Protein AF-A0A9P6WVE3-F1 (afdb_monomer_lite)

Secondary structure (DSSP, 8-state):
-HHHHHHHHHHHTT--HHHHHHHHHHHHHHTSS-HHHHHHHIIIIIHHHHTS-----HHHHHHHHHHHH-HHHHS-HHHHHHHHHT----TT--HHHHHHHHHHHHHHTT--SSS-THHHHHHHHTSS-HHHHHHHHHHHHHHHTTSPP-S---TTS-TT-GGGSPPTT-S-HHHHHHHHHHTHHHHHHHHHHHHHHHHHHHHHHHHTTSS--

Radius of gyration: 27.63 Å; chains: 1; bounding box: 60×53×79 Å

Structure (mmCIF, N/CA/C/O backbone):
data_AF-A0A9P6WVE3-F1
#
_entry.id   AF-A0A9P6WVE3-F1
#
loop_
_atom_site.group_PDB
_atom_site.id
_atom_site.type_symbol
_atom_site.label_atom_id
_atom_site.label_alt_id
_atom_site.label_comp_id
_atom_site.label_asym_id
_atom_site.label_entity_id
_atom_site.label_seq_id
_atom_site.pdbx_PDB_ins_code
_atom_site.Cartn_x
_atom_site.Cartn_y
_atom_site.Cartn_z
_atom_site.occupancy
_atom_site.B_iso_or_equiv
_atom_site.auth_seq_id
_atom_site.auth_comp_id
_atom_site.auth_asym_id
_atom_site.auth_atom_id
_atom_site.pdbx_PDB_model_num
ATOM 1 N N . MET A 1 1 ? 4.741 -8.816 -19.311 1.00 68.19 1 MET A N 1
ATOM 2 C CA . MET A 1 1 ? 4.202 -9.545 -20.485 1.00 68.19 1 MET A CA 1
ATOM 3 C C . MET A 1 1 ? 4.840 -9.050 -21.783 1.00 68.19 1 MET A C 1
ATOM 5 O O . MET A 1 1 ? 5.452 -9.862 -22.458 1.00 68.19 1 MET A O 1
ATOM 9 N N . PHE A 1 2 ? 4.833 -7.737 -22.054 1.00 83.19 2 PHE A N 1
ATOM 10 C CA . PHE A 1 2 ? 5.451 -7.094 -23.231 1.00 83.19 2 PHE A CA 1
ATOM 11 C C . PHE A 1 2 ? 6.856 -7.604 -23.617 1.00 83.19 2 PHE A C 1
ATOM 13 O O . PHE A 1 2 ? 7.027 -8.119 -24.713 1.00 83.19 2 PHE A O 1
ATOM 20 N N . LEU A 1 3 ? 7.842 -7.547 -22.710 1.00 86.00 3 LEU A N 1
ATOM 21 C CA . LEU A 1 3 ? 9.233 -7.929 -23.023 1.00 86.00 3 LEU A CA 1
ATOM 22 C C .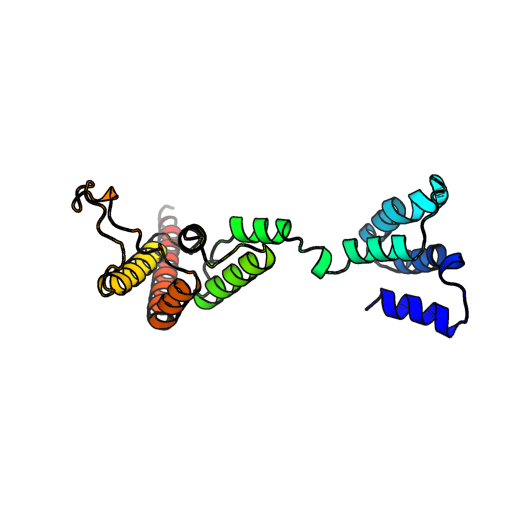 LEU A 1 3 ? 9.385 -9.378 -23.510 1.00 86.00 3 LEU A C 1
ATOM 24 O O . LEU A 1 3 ? 10.229 -9.655 -24.353 1.00 86.00 3 LEU A O 1
ATOM 28 N N . ARG A 1 4 ? 8.563 -10.304 -22.997 1.00 85.31 4 ARG A N 1
ATOM 29 C CA . ARG A 1 4 ? 8.617 -11.714 -23.410 1.00 85.31 4 ARG A CA 1
ATOM 30 C C . ARG A 1 4 ? 8.068 -11.911 -24.819 1.00 85.31 4 ARG A C 1
ATOM 32 O O . ARG A 1 4 ? 8.659 -12.669 -25.580 1.00 85.31 4 ARG A O 1
ATOM 39 N N . GLU A 1 5 ? 6.968 -11.236 -25.148 1.00 86.62 5 GLU A N 1
ATOM 40 C CA . GLU A 1 5 ? 6.379 -11.270 -26.493 1.00 86.62 5 GLU A CA 1
ATOM 41 C C . GLU A 1 5 ? 7.283 -10.569 -27.509 1.00 86.62 5 GLU A C 1
ATOM 43 O O . GLU A 1 5 ? 7.485 -11.080 -28.606 1.00 86.62 5 GLU A O 1
ATOM 48 N N . PHE A 1 6 ? 7.919 -9.465 -27.108 1.00 87.56 6 PHE A N 1
ATOM 49 C CA . PHE A 1 6 ? 8.916 -8.778 -27.922 1.00 87.56 6 PHE A CA 1
ATOM 50 C C . PHE A 1 6 ? 10.075 -9.721 -28.277 1.00 87.56 6 PHE A C 1
ATOM 52 O O . PHE A 1 6 ? 10.322 -9.971 -29.448 1.00 87.56 6 PHE A O 1
ATOM 59 N N . GLU A 1 7 ? 10.720 -10.356 -27.291 1.00 89.31 7 GLU A N 1
ATOM 60 C CA . GLU A 1 7 ? 11.804 -11.325 -27.540 1.00 89.31 7 GLU A CA 1
ATOM 61 C C . GLU A 1 7 ? 11.356 -12.553 -28.340 1.00 89.31 7 GLU A C 1
ATOM 63 O O . GLU A 1 7 ? 12.131 -13.138 -29.100 1.00 89.31 7 GLU A O 1
ATOM 68 N N . ARG A 1 8 ? 10.108 -12.985 -28.149 1.00 88.75 8 ARG A N 1
ATOM 69 C CA . ARG A 1 8 ? 9.522 -14.090 -28.905 1.00 88.75 8 ARG A CA 1
ATOM 70 C C . ARG A 1 8 ? 9.379 -13.739 -30.384 1.00 88.75 8 ARG A C 1
ATOM 72 O O . ARG A 1 8 ? 9.778 -14.553 -31.206 1.00 88.75 8 ARG A O 1
ATOM 79 N N . ALA A 1 9 ? 8.924 -12.532 -30.718 1.00 87.75 9 ALA A N 1
ATOM 80 C CA . ALA A 1 9 ? 8.783 -12.098 -32.105 1.00 87.75 9 ALA A CA 1
ATOM 81 C C . ALA A 1 9 ? 10.112 -12.172 -32.880 1.00 87.75 9 ALA A C 1
ATOM 83 O O . ALA A 1 9 ? 10.128 -12.644 -34.013 1.00 87.75 9 ALA A O 1
ATOM 84 N N . PHE A 1 10 ? 11.238 -11.802 -32.263 1.00 88.62 10 PHE A N 1
ATOM 85 C CA . PHE A 1 10 ? 12.561 -11.929 -32.891 1.00 88.62 10 PHE A CA 1
ATOM 86 C C . PHE A 1 10 ? 12.982 -13.383 -33.111 1.00 88.62 10 PHE A C 1
ATOM 88 O O . PHE A 1 10 ? 13.507 -13.717 -34.174 1.00 88.62 10 PHE A O 1
ATOM 95 N N . ARG A 1 11 ? 12.718 -14.261 -32.133 1.00 87.62 11 ARG A N 1
ATOM 96 C CA . ARG A 1 11 ? 12.995 -15.701 -32.261 1.00 87.62 11 ARG A CA 1
ATOM 97 C C . ARG A 1 11 ? 12.166 -16.344 -33.366 1.00 87.62 11 ARG A C 1
ATOM 99 O O . ARG A 1 11 ? 12.717 -17.090 -34.167 1.00 87.62 11 ARG A O 1
ATOM 106 N N . ASP A 1 12 ? 10.881 -16.016 -33.432 1.00 89.56 12 ASP A N 1
ATOM 107 C CA . ASP A 1 12 ? 9.947 -16.602 -34.396 1.00 89.56 12 ASP A CA 1
ATOM 108 C C . ASP A 1 12 ? 10.280 -16.183 -35.843 1.00 89.56 12 ASP A C 1
ATOM 110 O O . ASP A 1 12 ? 10.053 -16.952 -36.774 1.00 89.56 12 ASP A O 1
ATOM 114 N N . HIS A 1 13 ? 10.889 -15.006 -36.034 1.00 88.25 13 HIS A N 1
ATOM 115 C CA . HIS A 1 13 ? 11.333 -14.506 -37.343 1.00 88.25 13 HIS A CA 1
ATOM 116 C C . HIS A 1 13 ? 12.827 -14.746 -37.627 1.00 88.25 13 HIS A C 1
ATOM 118 O O . HIS A 1 13 ? 13.327 -14.315 -38.664 1.00 88.25 13 HIS A O 1
ATOM 124 N N . ASN A 1 14 ? 13.542 -15.438 -36.731 1.00 84.69 14 ASN A N 1
ATOM 125 C CA . ASN A 1 14 ? 14.976 -15.720 -36.835 1.00 84.69 14 ASN A CA 1
ATOM 126 C C . ASN A 1 14 ? 15.848 -14.459 -37.051 1.00 84.69 14 ASN A C 1
ATOM 128 O O . ASN A 1 14 ? 16.814 -14.474 -37.815 1.00 84.69 14 ASN A O 1
ATOM 132 N N . VAL A 1 15 ? 15.490 -13.357 -36.385 1.00 87.06 15 VAL A N 1
ATOM 133 C CA . VAL A 1 15 ? 16.199 -12.070 -36.441 1.00 87.06 15 VAL A CA 1
ATOM 134 C C . VAL A 1 15 ? 17.017 -11.879 -35.164 1.00 87.06 15 VAL A C 1
ATOM 136 O O . VAL A 1 15 ? 16.538 -12.138 -34.060 1.00 87.06 15 VAL A O 1
ATOM 139 N N . SER A 1 16 ? 18.250 -11.386 -35.299 1.00 86.31 16 SER A N 1
ATOM 140 C CA . SER A 1 16 ? 19.091 -11.037 -34.150 1.00 86.31 16 SER A CA 1
ATOM 141 C C . SER A 1 16 ? 18.495 -9.858 -33.382 1.00 86.31 16 SER A C 1
ATOM 143 O O . SER A 1 16 ? 18.393 -8.744 -33.898 1.00 86.31 16 SER A O 1
ATOM 145 N N . ILE A 1 17 ? 18.112 -10.091 -32.126 1.00 88.12 17 ILE A N 1
ATOM 146 C CA . ILE A 1 17 ? 17.586 -9.027 -31.266 1.00 88.12 17 ILE A CA 1
ATOM 147 C C . ILE A 1 17 ? 18.659 -7.990 -30.926 1.00 88.12 17 ILE A C 1
ATOM 149 O O . ILE A 1 17 ? 18.353 -6.807 -30.879 1.00 88.12 17 ILE A O 1
ATOM 153 N N . GLN A 1 18 ? 19.91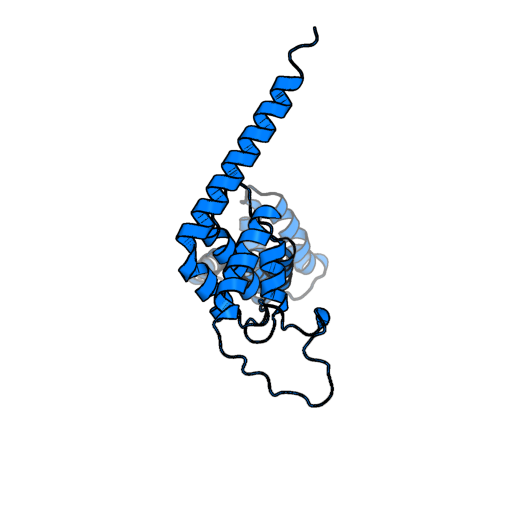8 -8.400 -30.752 1.00 86.56 18 GLN A N 1
ATOM 154 C CA . GLN A 1 18 ? 20.999 -7.491 -30.350 1.00 86.56 18 GLN A CA 1
ATOM 155 C C . GLN A 1 18 ? 21.277 -6.416 -31.406 1.00 86.56 18 GLN A C 1
ATOM 157 O O . GLN A 1 18 ? 21.609 -5.287 -31.053 1.00 86.56 18 GLN A O 1
ATOM 162 N N . ASP A 1 19 ? 21.050 -6.738 -32.678 1.00 84.50 19 ASP A N 1
ATOM 163 C CA . ASP A 1 19 ? 21.332 -5.832 -33.793 1.00 84.50 19 ASP A CA 1
ATOM 164 C C . ASP A 1 19 ? 20.129 -4.949 -34.160 1.00 84.50 19 ASP A C 1
ATOM 166 O O . ASP A 1 19 ? 20.289 -3.884 -34.755 1.00 84.50 19 ASP A O 1
ATOM 170 N N . HIS A 1 20 ? 18.911 -5.375 -33.808 1.00 87.06 20 HIS A N 1
ATOM 171 C CA . HIS A 1 20 ? 17.679 -4.783 -34.340 1.00 87.06 20 HIS A CA 1
ATOM 172 C C . HIS A 1 20 ? 16.664 -4.342 -33.279 1.00 87.06 20 HIS A C 1
ATOM 174 O O . HIS A 1 20 ? 15.601 -3.825 -33.635 1.00 87.06 20 HIS A O 1
ATOM 180 N N . TRP A 1 21 ? 16.951 -4.512 -31.986 1.00 89.69 21 TRP A N 1
ATOM 181 C CA . TRP A 1 21 ? 16.001 -4.177 -30.922 1.00 89.69 21 TRP A CA 1
ATOM 182 C C . TRP A 1 21 ? 15.584 -2.702 -30.938 1.00 89.69 21 TRP A C 1
ATOM 184 O O . TRP A 1 21 ? 14.403 -2.424 -30.760 1.00 89.69 21 TRP A O 1
ATOM 194 N N . LEU A 1 22 ? 16.507 -1.762 -31.179 1.00 87.94 22 LEU A N 1
ATOM 195 C CA . LEU A 1 22 ? 16.239 -0.329 -31.004 1.00 87.94 22 LEU A CA 1
ATOM 196 C C . LEU A 1 22 ? 15.159 0.188 -31.962 1.00 87.94 22 LEU A C 1
ATOM 198 O O . LEU A 1 22 ? 14.193 0.799 -31.513 1.00 87.94 22 LEU A O 1
ATOM 202 N N . SER A 1 23 ? 15.294 -0.087 -33.261 1.00 86.81 23 SER A N 1
ATOM 203 C CA . SER A 1 23 ? 14.332 0.370 -34.274 1.00 86.81 23 SER A CA 1
ATOM 204 C C . SER A 1 23 ? 12.956 -0.270 -34.095 1.00 86.81 23 SER A C 1
ATOM 206 O O . SER A 1 23 ? 11.936 0.382 -34.281 1.00 86.81 23 SER A O 1
ATOM 208 N N . ASN A 1 24 ? 12.905 -1.539 -33.690 1.00 86.69 24 ASN A N 1
ATOM 209 C CA . ASN A 1 24 ? 11.635 -2.220 -33.433 1.00 86.69 24 ASN A CA 1
ATOM 210 C C . ASN A 1 24 ? 10.970 -1.728 -32.144 1.00 86.69 24 ASN A C 1
ATOM 212 O O . ASN A 1 24 ? 9.750 -1.607 -32.079 1.00 86.69 24 ASN A O 1
ATOM 216 N N . LEU A 1 25 ? 11.768 -1.416 -31.122 1.00 87.56 25 LEU A N 1
ATOM 217 C CA . LEU A 1 25 ? 11.275 -0.852 -29.874 1.00 87.56 25 LEU A CA 1
ATOM 218 C C . LEU A 1 25 ? 10.727 0.565 -30.091 1.00 87.56 25 LEU A C 1
ATOM 220 O O . LEU A 1 25 ? 9.691 0.906 -29.529 1.00 87.56 25 LEU A O 1
ATOM 224 N N . GLU A 1 26 ? 11.375 1.357 -30.946 1.00 87.75 26 GLU A N 1
ATOM 225 C CA . GLU A 1 26 ? 10.884 2.669 -31.370 1.00 87.75 26 GLU A CA 1
ATOM 226 C C . GLU A 1 26 ? 9.494 2.577 -32.006 1.00 87.75 26 GLU A C 1
ATOM 228 O O . GLU A 1 26 ? 8.588 3.273 -31.554 1.00 87.75 26 GLU A O 1
ATOM 233 N N . ILE A 1 27 ? 9.282 1.645 -32.942 1.00 85.38 27 ILE A N 1
ATOM 234 C CA . ILE A 1 27 ? 7.963 1.402 -33.553 1.00 85.38 27 ILE A CA 1
ATOM 235 C C . ILE A 1 27 ? 6.912 1.078 -32.479 1.00 85.38 27 ILE A C 1
ATOM 237 O O . ILE A 1 27 ? 5.795 1.596 -32.522 1.00 85.38 27 ILE A O 1
ATOM 241 N N . CYS A 1 28 ? 7.260 0.259 -31.479 1.00 84.12 28 CYS A N 1
ATOM 242 C CA . CYS A 1 28 ? 6.345 -0.047 -30.378 1.00 84.12 28 CYS A CA 1
ATOM 243 C C . CYS A 1 28 ? 5.941 1.209 -29.586 1.00 84.12 28 CYS A C 1
ATOM 245 O O . CYS A 1 28 ? 4.768 1.348 -29.239 1.00 84.12 28 CYS A O 1
ATOM 247 N N . PHE A 1 29 ? 6.872 2.126 -29.308 1.00 83.00 29 PHE A N 1
ATOM 248 C CA . PHE A 1 29 ? 6.569 3.358 -28.572 1.00 83.00 29 PHE A CA 1
ATOM 249 C C . PHE A 1 29 ? 5.887 4.433 -29.431 1.00 83.00 29 PHE A C 1
ATOM 251 O O . PHE A 1 29 ? 5.080 5.181 -28.888 1.00 83.00 29 PHE A O 1
ATOM 258 N N . GLU A 1 30 ? 6.153 4.493 -30.738 1.00 79.44 30 GLU A N 1
ATOM 259 C CA . GLU A 1 30 ? 5.436 5.373 -31.677 1.00 79.44 30 GLU A CA 1
ATOM 260 C C . GLU A 1 30 ? 3.978 4.953 -31.856 1.00 79.44 30 GLU A C 1
ATOM 262 O O . GLU A 1 30 ? 3.094 5.798 -31.946 1.00 79.44 30 GLU A O 1
ATOM 267 N N . SER A 1 31 ? 3.712 3.645 -31.852 1.00 69.75 31 SER A N 1
ATOM 268 C CA . SER A 1 31 ? 2.349 3.104 -31.924 1.00 69.75 31 SER A CA 1
ATOM 269 C C . SER A 1 31 ? 1.537 3.270 -30.630 1.00 69.75 31 SER A C 1
ATOM 271 O O . SER A 1 31 ? 0.367 2.895 -30.585 1.00 69.75 31 SER A O 1
ATOM 273 N N . CYS A 1 32 ? 2.144 3.793 -29.560 1.00 68.56 32 CYS A N 1
ATOM 274 C CA . CYS A 1 32 ? 1.492 3.972 -28.270 1.00 68.56 32 CYS A CA 1
ATOM 275 C C . CYS A 1 32 ? 0.848 5.364 -28.182 1.00 68.56 32 CYS A C 1
ATOM 277 O O . CYS A 1 32 ? 1.543 6.369 -28.282 1.00 68.56 32 CYS A O 1
ATOM 279 N N . ASP A 1 33 ? -0.452 5.438 -27.871 1.00 65.00 33 ASP A N 1
ATOM 280 C CA . ASP A 1 33 ? -1.201 6.706 -27.727 1.00 65.00 33 ASP A CA 1
ATOM 281 C C . ASP A 1 33 ? -0.688 7.631 -26.597 1.00 65.00 33 ASP A C 1
ATOM 283 O O . ASP A 1 33 ? -1.183 8.744 -26.402 1.00 65.00 33 ASP A O 1
ATOM 287 N N . ASN A 1 34 ? 0.298 7.187 -25.810 1.00 72.00 34 ASN A N 1
ATOM 288 C CA . ASN A 1 34 ? 0.854 7.944 -24.697 1.00 72.00 34 ASN A CA 1
ATOM 289 C C . ASN A 1 34 ? 2.188 8.620 -25.057 1.00 72.00 34 ASN A C 1
ATOM 291 O O . ASN A 1 34 ? 3.272 8.058 -24.865 1.00 72.00 34 ASN A O 1
ATOM 295 N N . ASN A 1 35 ? 2.098 9.894 -25.446 1.00 74.88 35 ASN A N 1
ATOM 296 C CA . ASN A 1 35 ? 3.244 10.751 -25.773 1.00 74.88 35 ASN A CA 1
ATOM 297 C C . ASN A 1 35 ? 4.314 10.835 -24.663 1.00 74.88 35 ASN A C 1
ATOM 299 O O . ASN A 1 35 ? 5.484 11.081 -24.957 1.00 74.88 35 ASN A O 1
ATOM 303 N N . LEU A 1 36 ? 3.961 10.606 -23.389 1.00 77.88 36 LEU A N 1
ATOM 304 C CA . LEU A 1 36 ? 4.921 10.636 -22.276 1.00 77.88 36 LEU A CA 1
ATOM 305 C C . LEU A 1 36 ? 5.845 9.410 -22.257 1.00 77.88 36 LEU A C 1
ATOM 307 O O . LEU A 1 36 ? 6.979 9.498 -21.785 1.00 77.88 36 LEU A O 1
ATOM 311 N N . HIS A 1 37 ? 5.378 8.256 -22.739 1.00 80.94 37 HIS A N 1
ATOM 312 C CA . HIS A 1 37 ? 6.203 7.050 -22.830 1.00 80.94 37 HIS A CA 1
ATOM 313 C C . HIS A 1 37 ? 7.182 7.136 -23.999 1.00 80.94 37 HIS A C 1
ATOM 315 O O . HIS A 1 37 ? 8.346 6.766 -23.836 1.00 80.94 37 HIS A O 1
ATOM 321 N N . TYR A 1 38 ? 6.739 7.709 -25.120 1.00 82.50 38 TYR A N 1
ATOM 322 C CA . TYR A 1 38 ? 7.596 7.986 -26.268 1.00 82.50 38 TYR A CA 1
ATOM 323 C C . TYR A 1 38 ? 8.692 9.014 -25.942 1.00 82.50 38 TYR A C 1
ATOM 325 O O . TYR A 1 38 ? 9.867 8.744 -26.182 1.00 82.50 38 TYR A O 1
ATOM 333 N N . ASP A 1 39 ? 8.361 10.146 -25.303 1.00 83.12 39 ASP A N 1
ATOM 334 C CA . ASP A 1 39 ? 9.369 11.144 -24.896 1.00 83.12 39 ASP A CA 1
ATOM 335 C C . ASP A 1 39 ? 10.410 10.553 -23.926 1.00 83.12 39 ASP A C 1
ATOM 337 O O . ASP A 1 39 ? 11.613 10.787 -24.075 1.00 83.12 39 ASP A O 1
ATOM 341 N N . TRP A 1 40 ? 9.977 9.717 -22.973 1.00 87.19 40 TRP A N 1
ATOM 342 C CA . TRP A 1 40 ? 10.895 8.997 -22.087 1.00 87.19 40 TRP A CA 1
ATOM 343 C C . TRP A 1 40 ? 11.828 8.056 -22.867 1.00 87.19 40 TRP A C 1
ATOM 345 O O . TRP A 1 40 ? 13.044 8.108 -22.670 1.00 87.19 40 TRP A O 1
ATOM 355 N N . PHE A 1 41 ? 11.289 7.238 -23.775 1.00 86.56 41 PHE A N 1
ATOM 356 C CA . PHE A 1 41 ? 12.087 6.333 -24.608 1.00 86.56 41 PHE A CA 1
ATOM 357 C C . PHE A 1 41 ? 13.140 7.108 -25.414 1.00 86.56 41 PHE A C 1
ATOM 359 O O . PHE A 1 41 ? 14.327 6.765 -25.388 1.00 86.56 41 PHE A O 1
ATOM 366 N N . CYS A 1 42 ? 12.735 8.210 -26.048 1.00 84.69 42 CYS A N 1
ATOM 367 C CA . CYS A 1 42 ? 13.628 9.063 -26.823 1.00 84.69 42 CYS A CA 1
ATOM 368 C C . CYS A 1 42 ? 14.794 9.598 -25.980 1.00 84.69 42 CYS A C 1
ATOM 370 O O . CYS A 1 42 ? 15.944 9.549 -26.414 1.00 84.69 42 CYS A O 1
ATOM 372 N N . ARG A 1 43 ? 14.529 10.060 -24.754 1.00 82.62 43 ARG A N 1
ATOM 373 C CA . ARG A 1 43 ? 15.553 10.664 -23.884 1.00 82.62 43 ARG A CA 1
ATOM 374 C C . ARG A 1 43 ? 16.504 9.659 -23.246 1.00 82.62 43 ARG A C 1
ATOM 376 O O . ARG A 1 43 ? 17.691 9.957 -23.132 1.00 82.62 43 ARG A O 1
ATOM 383 N N . TYR A 1 44 ? 15.990 8.519 -22.792 1.00 80.69 44 TYR A N 1
ATOM 384 C CA . TYR A 1 44 ? 16.736 7.600 -21.925 1.00 80.69 44 TYR A CA 1
ATOM 385 C C . TYR A 1 44 ? 17.224 6.337 -22.633 1.00 80.69 44 TYR A C 1
ATOM 387 O O . TYR A 1 44 ? 18.137 5.692 -22.127 1.00 80.69 44 TYR A O 1
ATOM 395 N N . VAL A 1 45 ? 16.662 6.004 -23.797 1.00 83.38 45 VAL A N 1
ATOM 396 C CA . VAL A 1 45 ? 17.038 4.808 -24.564 1.00 83.38 45 VAL A CA 1
ATOM 397 C C . VAL A 1 45 ? 17.611 5.201 -25.924 1.00 83.38 45 VAL A C 1
ATOM 399 O O . VAL A 1 45 ? 18.764 4.892 -26.209 1.00 83.38 45 VAL A O 1
ATOM 402 N N . LYS A 1 46 ? 16.867 5.960 -26.739 1.00 84.62 46 LYS A N 1
ATOM 403 C CA . LYS A 1 46 ? 17.293 6.315 -28.105 1.00 84.62 46 LYS A CA 1
ATOM 404 C C . LYS A 1 46 ? 18.484 7.274 -28.124 1.00 84.62 46 LYS A C 1
ATOM 406 O O . LYS A 1 46 ? 19.492 6.992 -28.765 1.00 84.62 46 LYS A O 1
ATOM 411 N N . LYS A 1 47 ? 18.402 8.392 -27.398 1.00 84.00 47 LYS A N 1
ATOM 412 C CA . LYS A 1 47 ? 19.443 9.431 -27.373 1.00 84.00 47 LYS A CA 1
ATOM 413 C C . LYS A 1 47 ? 20.819 8.905 -26.925 1.00 84.00 47 LYS A C 1
ATOM 415 O O . LYS A 1 47 ? 21.806 9.214 -27.592 1.00 84.00 47 LYS A O 1
ATOM 420 N N . PRO A 1 48 ? 20.939 8.070 -25.874 1.00 79.62 48 PRO A N 1
ATOM 421 C CA . PRO A 1 48 ? 22.222 7.469 -25.508 1.00 79.62 48 PRO A CA 1
ATOM 422 C C . PRO A 1 48 ? 22.854 6.584 -26.588 1.00 79.62 48 PRO A C 1
ATOM 424 O O . PRO A 1 48 ? 24.078 6.572 -26.708 1.00 79.62 48 PRO A O 1
ATOM 427 N N . VAL A 1 49 ? 22.042 5.870 -27.369 1.00 78.94 49 VAL A N 1
ATOM 428 C CA . VAL A 1 49 ? 22.532 4.960 -28.415 1.00 78.94 49 VAL A CA 1
ATOM 429 C C . VAL A 1 49 ? 22.873 5.712 -29.695 1.00 78.94 49 VAL A C 1
ATOM 431 O O . VAL A 1 49 ? 23.942 5.508 -30.256 1.00 78.94 49 VAL A O 1
ATOM 434 N N . VAL A 1 50 ? 21.984 6.606 -30.134 1.00 80.94 50 VAL A N 1
ATOM 435 C CA . VAL A 1 50 ? 22.076 7.276 -31.439 1.00 80.94 50 VAL A CA 1
ATOM 436 C C . VAL A 1 50 ? 22.930 8.543 -31.388 1.00 80.94 50 VAL A C 1
ATOM 438 O O . VAL A 1 50 ? 23.710 8.788 -32.299 1.00 80.94 50 VAL A O 1
ATOM 441 N N . GLU A 1 51 ? 22.794 9.366 -30.344 1.00 78.00 51 GLU A N 1
ATOM 442 C CA . GLU A 1 51 ? 23.487 10.663 -30.272 1.00 78.00 51 GLU A CA 1
ATOM 443 C C . GLU A 1 51 ? 24.790 10.591 -29.472 1.00 78.00 51 GLU A C 1
ATOM 445 O O . GLU A 1 51 ? 25.756 11.279 -29.793 1.00 78.00 51 GLU A O 1
ATOM 450 N N . LEU A 1 52 ? 24.830 9.768 -28.418 1.00 75.00 52 LEU A N 1
ATOM 451 C CA . LEU A 1 52 ? 26.007 9.637 -27.551 1.00 75.00 52 LEU A CA 1
ATOM 452 C C . LEU A 1 52 ? 26.906 8.445 -27.919 1.00 75.00 52 LEU A C 1
ATOM 454 O O . LEU A 1 52 ? 27.904 8.232 -27.228 1.00 75.00 52 LEU A O 1
ATOM 458 N N . ASN A 1 53 ? 26.566 7.678 -28.967 1.00 79.00 53 ASN A N 1
ATOM 459 C CA . ASN A 1 53 ? 27.286 6.483 -29.436 1.00 79.00 53 ASN A CA 1
ATOM 460 C C . ASN A 1 53 ? 27.687 5.515 -28.307 1.00 79.00 53 ASN A C 1
ATOM 462 O O . ASN A 1 53 ? 28.749 4.888 -28.348 1.00 79.00 53 ASN A O 1
ATOM 466 N N . ARG A 1 54 ? 26.859 5.396 -27.262 1.00 79.50 54 ARG A N 1
ATOM 467 C CA . ARG A 1 54 ? 27.113 4.430 -26.192 1.00 79.50 54 ARG A CA 1
ATOM 468 C C . ARG A 1 54 ? 26.759 3.035 -26.683 1.00 79.50 54 ARG A C 1
ATOM 470 O O . ARG A 1 54 ? 25.693 2.827 -27.257 1.00 79.50 54 ARG A O 1
ATOM 477 N N . THR A 1 55 ? 27.621 2.069 -26.390 1.00 77.31 55 THR A N 1
ATOM 478 C CA . THR A 1 55 ? 27.317 0.647 -26.564 1.00 77.31 55 THR A CA 1
ATOM 479 C C . THR A 1 55 ? 26.286 0.231 -25.515 1.00 77.31 55 THR A C 1
ATOM 481 O O . THR A 1 55 ? 26.652 -0.114 -24.394 1.00 77.31 55 THR A O 1
ATOM 484 N N . VAL A 1 56 ? 25.002 0.331 -25.857 1.00 80.69 56 VAL A N 1
ATOM 485 C CA . VAL A 1 56 ? 23.884 -0.152 -25.034 1.00 80.69 56 VAL A CA 1
ATOM 486 C C . VAL A 1 56 ? 23.373 -1.432 -25.673 1.00 80.69 56 VAL A C 1
ATOM 488 O O . VAL A 1 56 ? 23.003 -1.437 -26.848 1.00 80.69 56 VAL A O 1
ATOM 491 N N . THR A 1 57 ? 23.376 -2.516 -24.911 1.00 86.69 57 THR A N 1
ATOM 492 C CA . THR A 1 57 ? 22.870 -3.811 -25.373 1.00 86.69 57 THR A CA 1
ATOM 493 C C . THR A 1 57 ? 21.357 -3.905 -25.194 1.00 86.69 57 THR A C 1
ATOM 495 O O . THR A 1 57 ? 20.746 -3.106 -24.475 1.00 86.69 57 THR A O 1
ATOM 498 N N . TRP A 1 58 ? 20.733 -4.914 -25.811 1.00 86.88 58 TRP A N 1
ATOM 499 C CA . TRP A 1 58 ? 19.329 -5.216 -25.527 1.00 86.88 58 TRP A CA 1
ATOM 500 C C . TRP A 1 58 ? 19.101 -5.488 -24.032 1.00 86.88 58 TRP A C 1
ATOM 502 O O . TRP A 1 58 ? 18.082 -5.066 -23.493 1.00 86.88 58 TRP A O 1
ATOM 512 N N . ASP A 1 59 ? 20.046 -6.132 -23.342 1.00 86.38 59 ASP A N 1
ATOM 513 C CA . ASP A 1 59 ? 19.911 -6.450 -21.917 1.00 86.38 59 ASP A CA 1
ATOM 514 C C . ASP A 1 59 ? 19.902 -5.187 -21.039 1.00 86.38 59 ASP A C 1
ATOM 516 O O . ASP A 1 59 ? 19.092 -5.084 -20.115 1.00 86.38 59 ASP A O 1
ATOM 520 N N . ASP A 1 60 ? 20.715 -4.182 -21.379 1.00 84.25 60 ASP A N 1
ATOM 521 C CA . ASP A 1 60 ? 20.712 -2.878 -20.702 1.00 84.25 60 ASP A CA 1
ATOM 522 C C . ASP A 1 60 ? 19.385 -2.135 -20.924 1.00 84.25 60 ASP A C 1
ATOM 524 O O . ASP A 1 60 ? 18.776 -1.605 -19.990 1.00 84.25 60 ASP A O 1
ATOM 528 N N . ALA A 1 61 ? 18.893 -2.128 -22.166 1.00 84.94 61 ALA A N 1
ATOM 529 C CA . ALA A 1 61 ? 17.612 -1.517 -22.507 1.00 84.94 61 ALA A CA 1
ATOM 530 C C . ALA A 1 61 ? 16.440 -2.241 -21.829 1.00 84.94 61 ALA A C 1
ATOM 532 O O . ALA A 1 61 ? 15.518 -1.608 -21.313 1.00 84.94 61 ALA A O 1
ATOM 533 N N . LYS A 1 62 ? 16.492 -3.572 -21.772 1.00 85.88 62 LYS A N 1
ATOM 534 C CA . LYS A 1 62 ? 15.522 -4.415 -21.076 1.00 85.88 62 LYS A CA 1
ATOM 535 C C . LYS A 1 62 ? 15.493 -4.109 -19.581 1.00 85.88 62 LYS A C 1
ATOM 537 O O . LYS A 1 62 ? 14.398 -3.988 -19.035 1.00 85.88 62 LYS A O 1
ATOM 542 N N . ALA A 1 63 ? 16.648 -3.923 -18.940 1.00 82.38 63 ALA A N 1
ATOM 543 C CA . ALA A 1 63 ? 16.724 -3.518 -17.538 1.00 82.38 63 ALA A CA 1
ATOM 544 C C . ALA A 1 63 ? 16.058 -2.149 -17.301 1.00 82.38 63 ALA A C 1
ATOM 546 O O . ALA A 1 63 ? 15.242 -2.019 -16.390 1.00 82.38 63 ALA A O 1
ATOM 547 N N . LEU A 1 64 ? 16.307 -1.161 -18.171 1.00 82.31 64 LEU A N 1
ATOM 548 C CA . LEU A 1 64 ? 15.659 0.159 -18.104 1.00 82.31 64 LEU A CA 1
ATOM 549 C C . LEU A 1 64 ? 14.138 0.084 -18.310 1.00 82.31 64 LEU A C 1
ATOM 551 O O . LEU A 1 64 ? 13.374 0.777 -17.637 1.00 82.31 64 LEU A O 1
ATOM 555 N N . LEU A 1 65 ? 13.676 -0.768 -19.228 1.00 83.81 65 LEU A N 1
ATOM 556 C CA . LEU A 1 65 ? 12.248 -1.002 -19.458 1.00 83.81 65 LEU A CA 1
ATOM 557 C C . LEU A 1 65 ? 11.586 -1.682 -18.253 1.00 83.81 65 LEU A C 1
ATOM 559 O O . LEU A 1 65 ? 10.465 -1.325 -17.892 1.00 83.81 65 LEU A O 1
ATOM 563 N N . GLN A 1 66 ? 12.269 -2.631 -17.611 1.00 81.12 66 GLN A N 1
ATOM 564 C CA . GLN A 1 66 ? 11.798 -3.263 -16.377 1.00 81.12 66 GLN A CA 1
ATOM 565 C C . GLN A 1 66 ? 11.752 -2.264 -15.220 1.00 81.12 66 GLN A C 1
ATOM 567 O O . GLN A 1 66 ? 10.742 -2.185 -14.528 1.00 81.12 66 GLN A O 1
ATOM 572 N N . GLU A 1 67 ? 12.788 -1.449 -15.035 1.00 74.12 67 GLU A N 1
ATOM 573 C CA . GLU A 1 67 ? 12.801 -0.394 -14.017 1.00 74.12 67 GLU A CA 1
ATOM 574 C C . GLU A 1 67 ? 11.635 0.584 -14.214 1.00 74.12 67 GLU A C 1
ATOM 576 O O . GLU A 1 67 ? 10.927 0.932 -13.266 1.00 74.12 67 GLU A O 1
ATOM 581 N N . LYS A 1 68 ? 11.394 0.998 -15.463 1.00 74.50 68 LYS A N 1
ATOM 582 C CA . LYS A 1 68 ? 10.379 1.999 -15.781 1.00 74.50 68 LYS A CA 1
ATOM 583 C C . LYS A 1 68 ? 8.952 1.465 -15.752 1.00 74.50 68 LYS A C 1
ATOM 585 O O . LYS A 1 68 ? 8.071 2.234 -15.378 1.00 74.50 68 LYS A O 1
ATOM 590 N N . PHE A 1 69 ? 8.691 0.226 -16.170 1.00 74.00 69 PHE A N 1
ATOM 591 C CA . PHE A 1 69 ? 7.327 -0.260 -16.447 1.00 74.00 69 PHE A CA 1
ATOM 592 C C . PHE A 1 69 ? 6.903 -1.500 -15.663 1.00 74.00 69 PHE A C 1
ATOM 594 O O . PHE A 1 69 ? 5.717 -1.830 -15.672 1.00 74.00 69 PHE A O 1
ATOM 601 N N . ASP A 1 70 ? 7.817 -2.194 -14.989 1.00 70.75 70 ASP A N 1
ATOM 602 C CA . ASP A 1 70 ? 7.423 -3.282 -14.101 1.00 70.75 70 ASP A CA 1
ATOM 603 C C . ASP A 1 70 ? 6.981 -2.698 -12.747 1.00 70.75 70 ASP A C 1
ATOM 605 O O . ASP A 1 70 ? 7.705 -1.954 -12.081 1.00 70.75 70 ASP A O 1
ATOM 609 N N . LEU A 1 71 ? 5.731 -2.992 -12.373 1.00 54.88 71 LEU A N 1
ATOM 610 C CA . LEU A 1 71 ? 5.069 -2.466 -11.178 1.00 54.88 71 LEU A CA 1
ATOM 611 C C . LEU A 1 71 ? 5.853 -2.843 -9.909 1.00 54.88 71 LEU A C 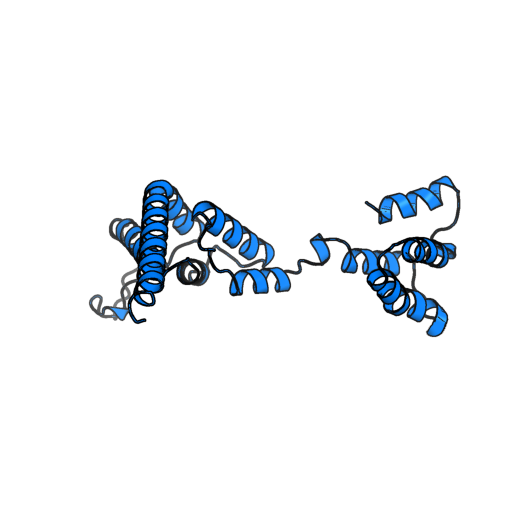1
ATOM 613 O O . LEU A 1 71 ? 5.917 -2.053 -8.970 1.00 54.88 71 LEU A O 1
ATOM 617 N N . ALA A 1 72 ? 6.505 -4.014 -9.920 1.00 52.41 72 ALA A N 1
ATOM 618 C CA . ALA A 1 72 ? 7.373 -4.485 -8.844 1.00 52.41 72 ALA A CA 1
ATOM 619 C C . ALA A 1 72 ? 8.654 -3.637 -8.689 1.00 52.41 72 ALA A C 1
ATOM 621 O O . ALA A 1 72 ? 9.149 -3.491 -7.571 1.00 52.41 72 ALA A O 1
ATOM 622 N N . SER A 1 73 ? 9.158 -3.037 -9.774 1.00 51.66 73 SER A N 1
ATOM 623 C CA . SER A 1 73 ? 10.333 -2.148 -9.778 1.00 51.66 73 SER A CA 1
ATOM 624 C C . SER A 1 73 ? 9.991 -0.711 -9.379 1.00 51.66 73 SER A C 1
ATOM 626 O O . SER A 1 73 ? 10.819 -0.020 -8.791 1.00 51.66 73 SER A O 1
ATOM 628 N N . GLN A 1 74 ? 8.769 -0.249 -9.671 1.00 52.25 74 GLN A N 1
ATOM 629 C CA . GLN A 1 74 ? 8.318 1.108 -9.328 1.00 52.25 74 GLN A CA 1
ATOM 630 C C . GLN A 1 74 ? 8.003 1.279 -7.833 1.00 52.25 74 GLN A C 1
ATOM 632 O O . GLN A 1 74 ? 8.124 2.375 -7.274 1.00 52.25 74 GLN A O 1
ATOM 637 N N . THR A 1 75 ? 7.619 0.203 -7.150 1.00 58.84 75 THR A N 1
ATOM 638 C CA . THR A 1 75 ? 7.419 0.205 -5.700 1.00 58.84 75 THR A CA 1
ATOM 639 C C . THR A 1 75 ? 8.700 -0.178 -4.968 1.00 58.84 75 THR A C 1
ATOM 641 O O . THR A 1 75 ? 8.822 -1.258 -4.390 1.00 58.84 75 THR A O 1
ATOM 644 N N . THR A 1 76 ? 9.678 0.727 -4.991 1.00 70.81 76 THR A N 1
ATOM 645 C CA . THR A 1 76 ? 10.886 0.599 -4.169 1.00 70.81 76 THR A CA 1
ATOM 646 C C . THR A 1 76 ? 10.522 0.593 -2.674 1.00 70.81 76 THR A C 1
ATOM 648 O O . THR A 1 76 ? 9.495 1.167 -2.287 1.00 70.81 76 THR A O 1
ATOM 651 N N . PRO A 1 77 ? 11.347 -0.002 -1.790 1.00 77.88 77 PRO A N 1
ATOM 652 C CA . PRO A 1 77 ? 11.145 0.100 -0.343 1.00 77.88 77 PRO A CA 1
ATOM 653 C C . PRO A 1 77 ? 10.979 1.549 0.140 1.00 77.88 77 PRO A C 1
ATOM 655 O O . PRO A 1 77 ? 10.237 1.804 1.082 1.00 77.88 77 PRO A O 1
ATOM 658 N N . GLN A 1 78 ? 11.601 2.516 -0.543 1.00 79.69 78 GLN A N 1
ATOM 659 C CA . GLN A 1 78 ? 11.452 3.947 -0.283 1.00 79.69 78 GLN A CA 1
ATOM 660 C C . GLN A 1 78 ? 10.042 4.461 -0.618 1.00 79.69 78 GLN A C 1
ATOM 662 O O . GLN A 1 78 ? 9.474 5.232 0.158 1.00 79.69 78 GLN A O 1
ATOM 667 N N . THR A 1 79 ? 9.448 4.026 -1.733 1.00 83.31 79 THR A N 1
ATOM 668 C CA . THR A 1 79 ? 8.052 4.344 -2.079 1.00 83.31 79 THR A CA 1
ATOM 669 C C . THR A 1 79 ? 7.092 3.766 -1.040 1.00 83.31 79 THR A C 1
ATOM 671 O O . THR A 1 79 ? 6.218 4.481 -0.549 1.00 83.31 79 THR A O 1
ATOM 674 N N . TRP A 1 80 ? 7.290 2.510 -0.634 1.00 85.62 80 TRP A N 1
ATOM 675 C CA . TRP A 1 80 ? 6.493 1.892 0.429 1.00 85.62 80 TRP A CA 1
ATOM 676 C C . TRP A 1 80 ? 6.673 2.585 1.778 1.00 85.62 80 TRP A C 1
ATOM 678 O O . TRP A 1 80 ? 5.689 2.829 2.468 1.00 85.62 80 TRP A O 1
ATOM 688 N N . MET A 1 81 ? 7.899 2.981 2.127 1.00 88.12 81 MET A N 1
ATOM 689 C CA . MET A 1 81 ? 8.176 3.751 3.338 1.00 88.12 81 MET A CA 1
ATOM 690 C C . MET A 1 81 ? 7.443 5.097 3.308 1.00 88.12 81 MET A C 1
ATOM 692 O O . MET A 1 81 ? 6.841 5.505 4.298 1.00 88.12 81 MET A O 1
ATOM 696 N N . LYS A 1 82 ? 7.415 5.779 2.156 1.00 88.25 82 LYS A N 1
ATOM 697 C CA . LYS A 1 82 ? 6.640 7.015 1.990 1.00 88.25 82 LYS A CA 1
ATOM 698 C C . LYS A 1 82 ? 5.139 6.770 2.172 1.00 88.25 82 LYS A C 1
ATOM 700 O O . LYS A 1 82 ? 4.481 7.591 2.809 1.00 88.25 82 LYS A O 1
ATOM 705 N N . LEU A 1 83 ? 4.594 5.675 1.642 1.00 88.81 83 LEU A N 1
ATOM 706 C CA . LEU A 1 83 ? 3.188 5.302 1.842 1.00 88.81 83 LEU A CA 1
ATOM 707 C C . LEU A 1 83 ? 2.891 4.964 3.308 1.00 88.81 83 LEU A C 1
ATOM 709 O O . LEU A 1 83 ? 1.867 5.394 3.830 1.00 88.81 83 LEU A O 1
ATOM 713 N N . LEU A 1 84 ? 3.808 4.274 3.986 1.00 89.69 84 LEU A N 1
ATOM 714 C CA . LEU A 1 84 ? 3.706 3.935 5.402 1.00 89.69 84 LEU A CA 1
ATOM 715 C C . LEU A 1 84 ? 3.682 5.186 6.289 1.00 89.69 84 LEU A C 1
ATOM 717 O O . LEU A 1 84 ? 2.796 5.342 7.125 1.00 89.69 84 LEU A O 1
ATOM 721 N N . LEU A 1 85 ? 4.623 6.113 6.088 1.00 89.00 85 LEU A N 1
ATOM 722 C CA . LEU A 1 85 ? 4.718 7.337 6.890 1.00 89.00 85 LEU A CA 1
ATOM 723 C C . LEU A 1 85 ? 3.522 8.274 6.684 1.00 89.00 85 LEU A C 1
ATOM 725 O O . LEU A 1 85 ? 3.114 8.959 7.625 1.00 89.00 85 LEU A O 1
ATOM 729 N N . ASN A 1 86 ? 2.962 8.289 5.470 1.00 91.12 86 ASN A N 1
ATOM 730 C CA . ASN A 1 86 ? 1.785 9.083 5.108 1.00 91.12 86 ASN A CA 1
ATOM 731 C C . ASN A 1 86 ? 0.464 8.324 5.276 1.00 91.12 86 ASN A C 1
ATOM 733 O O . ASN A 1 86 ? -0.588 8.853 4.912 1.00 91.12 86 ASN A O 1
ATOM 737 N N . PHE A 1 87 ? 0.499 7.101 5.807 1.00 93.19 87 PHE A N 1
ATOM 738 C CA . PHE A 1 87 ? -0.706 6.331 6.059 1.00 93.19 87 PHE A CA 1
ATOM 739 C C . PHE A 1 87 ? -1.648 7.121 6.969 1.00 93.19 87 PHE A C 1
ATOM 741 O O . PHE A 1 87 ? -1.230 7.701 7.972 1.00 93.19 87 PHE A O 1
ATOM 748 N N . LYS A 1 88 ? -2.930 7.133 6.614 1.00 93.50 88 LYS A N 1
ATOM 749 C CA . LYS A 1 88 ? -4.012 7.670 7.4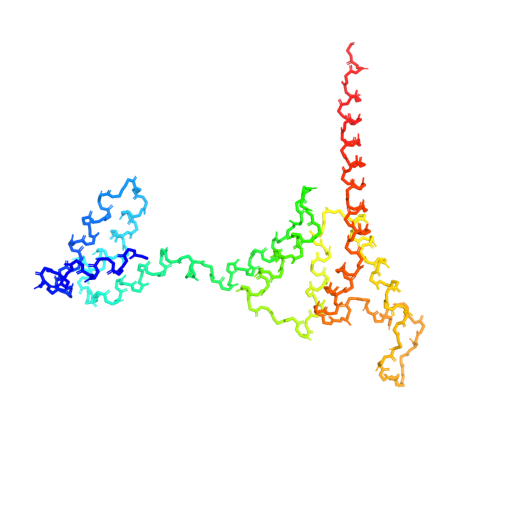31 1.00 93.50 88 LYS A CA 1
ATOM 750 C C . LYS A 1 88 ? -5.266 6.865 7.129 1.00 93.50 88 LYS A C 1
ATOM 752 O O . LYS A 1 88 ? -5.611 6.702 5.958 1.00 93.50 88 LYS A O 1
ATOM 757 N N . GLN A 1 89 ? -5.934 6.376 8.168 1.00 93.81 89 GLN A N 1
ATOM 758 C CA . GLN A 1 89 ? -7.203 5.677 8.005 1.00 93.81 89 GLN A CA 1
ATOM 759 C C . GLN A 1 89 ? -8.237 6.633 7.401 1.00 93.81 89 GLN A C 1
ATOM 761 O O . GLN A 1 89 ? -8.428 7.752 7.894 1.00 93.81 89 GLN A O 1
ATOM 766 N N . LYS A 1 90 ? -8.892 6.200 6.320 1.00 89.94 90 LYS A N 1
ATOM 767 C CA . LYS A 1 90 ? -9.948 6.993 5.681 1.00 89.94 90 LYS A CA 1
ATOM 768 C C . LYS A 1 90 ? -11.245 6.955 6.507 1.00 89.94 90 LYS A C 1
ATOM 770 O O . LYS A 1 90 ? -11.469 5.981 7.224 1.00 89.94 90 LYS A O 1
ATOM 775 N N . PRO A 1 91 ? -12.116 7.976 6.394 1.00 85.38 91 PRO A N 1
ATOM 776 C CA . PRO A 1 91 ? -13.370 8.047 7.149 1.00 85.38 91 PRO A CA 1
ATOM 777 C C . PRO A 1 91 ? -14.312 6.863 6.943 1.00 85.38 91 PRO A C 1
ATOM 779 O O . PRO A 1 91 ? -15.083 6.553 7.837 1.00 85.38 91 PRO A O 1
ATOM 782 N N . ASP A 1 92 ? -14.266 6.234 5.775 1.00 86.50 92 ASP A N 1
ATOM 783 C CA . ASP A 1 92 ? -15.113 5.132 5.316 1.00 86.50 92 ASP A CA 1
ATOM 784 C C . ASP A 1 92 ? -14.419 3.762 5.401 1.00 86.50 92 ASP A C 1
ATOM 786 O O . ASP A 1 92 ? -15.011 2.738 5.072 1.00 86.50 92 ASP A O 1
ATOM 790 N N . GLN A 1 93 ? -13.161 3.732 5.841 1.00 90.56 93 GLN A N 1
ATOM 791 C CA . GLN A 1 93 ? -12.347 2.525 5.872 1.00 90.56 93 GLN A CA 1
ATOM 792 C C . GLN A 1 93 ? -12.506 1.782 7.201 1.00 90.56 93 GLN A C 1
ATOM 794 O O . GLN A 1 93 ? -12.299 2.362 8.272 1.00 90.56 93 GLN A O 1
ATOM 799 N N . SER A 1 94 ? -12.792 0.480 7.116 1.00 92.00 94 SER A N 1
ATOM 800 C CA . SER A 1 94 ? -12.839 -0.419 8.274 1.00 92.00 94 SER A CA 1
ATOM 801 C C . SER A 1 94 ? -11.482 -0.493 8.990 1.00 92.00 94 SER A C 1
ATOM 803 O O . SER A 1 94 ? -10.425 -0.240 8.397 1.00 92.00 94 SER A O 1
ATOM 805 N N . LEU A 1 95 ? -11.486 -0.836 10.278 1.00 92.38 95 LEU A N 1
ATOM 806 C CA . LEU A 1 95 ? -10.251 -1.093 11.020 1.00 92.38 95 LEU A CA 1
ATOM 807 C C . LEU A 1 95 ? -9.491 -2.288 10.424 1.00 92.38 95 LEU A C 1
ATOM 809 O O . LEU A 1 95 ? -8.265 -2.226 10.320 1.00 92.38 95 LEU A O 1
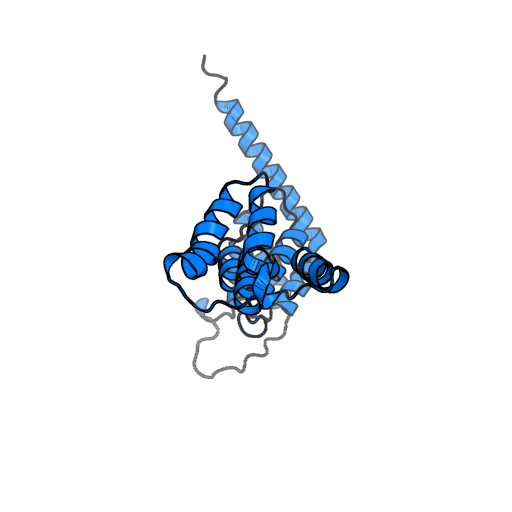ATOM 813 N N . ALA A 1 96 ? -10.191 -3.341 9.996 1.00 89.25 96 ALA A N 1
ATOM 814 C CA . ALA A 1 96 ? -9.576 -4.508 9.362 1.00 89.25 96 ALA A CA 1
ATOM 815 C C . ALA A 1 96 ? -8.818 -4.143 8.071 1.00 89.25 96 ALA A C 1
ATOM 817 O O . ALA A 1 96 ? -7.658 -4.527 7.901 1.00 89.25 96 ALA A O 1
ATOM 818 N N . ASP A 1 97 ? -9.423 -3.334 7.197 1.00 87.19 97 ASP A N 1
ATOM 819 C CA . ASP A 1 97 ? -8.776 -2.873 5.962 1.00 87.19 97 ASP A CA 1
ATOM 820 C C . ASP A 1 97 ? -7.615 -1.919 6.257 1.00 87.19 97 ASP A C 1
ATOM 822 O O . ASP A 1 97 ? -6.587 -1.936 5.579 1.00 87.19 97 ASP A O 1
ATOM 826 N N . ALA A 1 98 ? -7.764 -1.058 7.268 1.00 91.94 98 ALA A N 1
ATOM 827 C CA . ALA A 1 98 ? -6.701 -0.166 7.723 1.00 91.94 98 ALA A CA 1
ATOM 828 C C . ALA A 1 98 ? -5.478 -0.952 8.208 1.00 91.94 98 ALA A C 1
ATOM 830 O O . ALA A 1 98 ? -4.352 -0.647 7.811 1.00 91.94 98 ALA A O 1
ATOM 831 N N . LEU A 1 99 ? -5.709 -1.992 9.009 1.00 90.12 99 LEU A N 1
ATOM 832 C CA . LEU A 1 99 ? -4.679 -2.886 9.522 1.00 90.12 99 LEU A CA 1
ATOM 833 C C . LEU A 1 99 ? -3.986 -3.649 8.386 1.00 90.12 99 LEU A C 1
ATOM 835 O O . LEU A 1 99 ? -2.756 -3.681 8.324 1.00 90.12 99 LEU A O 1
ATOM 839 N N . HIS A 1 100 ? -4.764 -4.179 7.437 1.00 87.25 100 HIS A N 1
ATOM 840 C CA . HIS A 1 100 ? -4.242 -4.872 6.261 1.00 87.25 100 HIS A CA 1
ATOM 841 C C . HIS A 1 100 ? -3.346 -3.967 5.400 1.00 87.25 100 HIS A C 1
ATOM 843 O O . HIS A 1 100 ? -2.207 -4.331 5.100 1.00 87.25 100 HIS A O 1
ATOM 849 N N . HIS A 1 101 ? -3.816 -2.766 5.041 1.00 89.19 101 HIS A N 1
ATOM 850 C CA . HIS A 1 101 ? -3.033 -1.816 4.245 1.00 89.19 101 HIS A CA 1
ATOM 851 C C . HIS A 1 101 ? -1.751 -1.382 4.955 1.00 89.19 101 HIS A C 1
ATOM 853 O O . HIS A 1 101 ? -0.687 -1.320 4.340 1.00 89.19 101 HIS A O 1
ATOM 859 N N . PHE A 1 102 ? -1.825 -1.117 6.258 1.00 91.06 102 PHE A N 1
ATOM 860 C CA . PHE A 1 102 ? -0.653 -0.720 7.025 1.00 91.06 102 PHE A CA 1
ATOM 861 C C . PHE A 1 102 ? 0.401 -1.834 7.097 1.00 91.06 102 PHE A C 1
ATOM 863 O O . PHE A 1 102 ? 1.599 -1.575 6.928 1.00 91.06 102 PHE A O 1
ATOM 870 N N . ARG A 1 103 ? -0.040 -3.087 7.279 1.00 86.50 103 ARG A N 1
ATOM 871 C CA . ARG A 1 103 ? 0.838 -4.262 7.235 1.00 86.50 103 ARG A CA 1
ATOM 872 C C . ARG A 1 103 ? 1.488 -4.410 5.862 1.00 86.50 103 ARG A C 1
ATOM 874 O O . ARG A 1 103 ? 2.702 -4.586 5.789 1.00 86.50 103 ARG A O 1
ATOM 881 N N . LEU A 1 104 ? 0.710 -4.278 4.786 1.00 84.94 104 LEU A N 1
ATOM 882 C CA . LEU A 1 104 ? 1.211 -4.330 3.412 1.00 84.94 104 LEU A CA 1
ATOM 883 C C . LEU A 1 104 ? 2.312 -3.286 3.170 1.00 84.94 104 LEU A C 1
ATOM 885 O O . LEU A 1 104 ? 3.368 -3.621 2.634 1.00 84.94 104 LEU A O 1
ATOM 889 N N . PHE A 1 105 ? 2.104 -2.042 3.610 1.00 88.75 105 PHE A N 1
ATOM 890 C CA . PHE A 1 105 ? 3.080 -0.962 3.426 1.00 88.75 105 PHE A CA 1
ATOM 891 C C . PHE A 1 105 ? 4.362 -1.206 4.216 1.00 88.75 105 PHE A C 1
ATOM 893 O O . PHE A 1 105 ? 5.456 -1.011 3.695 1.00 88.75 105 PHE A O 1
ATOM 900 N N . SER A 1 106 ? 4.235 -1.688 5.448 1.00 85.88 106 SER A N 1
ATOM 901 C CA . SER A 1 106 ? 5.376 -2.031 6.297 1.00 85.88 106 SER A CA 1
ATOM 902 C C . SER A 1 106 ? 6.202 -3.195 5.730 1.00 85.88 106 SER A C 1
ATOM 904 O O . SER A 1 106 ? 7.431 -3.109 5.693 1.00 85.88 106 SER A O 1
ATOM 906 N N . VAL A 1 107 ? 5.546 -4.242 5.209 1.00 83.06 107 VAL A N 1
ATOM 907 C CA . VAL A 1 107 ? 6.216 -5.357 4.512 1.00 83.06 107 VAL A CA 1
ATOM 908 C C . VAL A 1 107 ? 6.922 -4.857 3.251 1.00 83.06 107 VAL A C 1
ATOM 910 O O . VAL A 1 107 ? 8.100 -5.153 3.051 1.00 83.06 107 VAL A O 1
ATOM 913 N N . GLY A 1 108 ? 6.244 -4.050 2.428 1.00 80.06 108 GLY A N 1
ATOM 914 C CA . GLY A 1 108 ? 6.834 -3.462 1.223 1.00 80.06 108 GLY A CA 1
ATOM 915 C C . GLY A 1 108 ? 8.036 -2.556 1.521 1.00 80.06 108 GLY A C 1
ATOM 916 O O . GLY A 1 108 ? 9.019 -2.551 0.780 1.00 80.06 108 GLY A O 1
ATOM 917 N N . ALA A 1 109 ? 8.000 -1.841 2.648 1.00 84.69 109 ALA A N 1
ATOM 918 C CA . ALA A 1 109 ? 9.080 -0.981 3.125 1.00 84.69 109 ALA A CA 1
ATOM 919 C C . ALA A 1 109 ? 10.235 -1.751 3.790 1.00 84.69 109 ALA A C 1
ATOM 921 O O . ALA A 1 109 ? 11.240 -1.137 4.148 1.00 84.69 109 ALA A O 1
ATOM 922 N N . LYS A 1 110 ? 10.114 -3.080 3.945 1.00 83.06 110 LYS A N 1
ATOM 923 C CA . LYS A 1 110 ? 11.068 -3.950 4.655 1.00 83.06 110 LYS A CA 1
ATOM 924 C C . LYS A 1 110 ? 11.322 -3.509 6.105 1.00 83.06 110 LYS A C 1
ATOM 926 O O . LYS A 1 110 ? 12.442 -3.620 6.601 1.00 83.06 110 LYS A O 1
ATOM 931 N N . VAL A 1 111 ? 10.294 -2.997 6.785 1.00 81.12 111 VAL A N 1
ATOM 932 C CA . VAL A 1 111 ? 10.405 -2.592 8.194 1.00 81.12 111 VAL A CA 1
ATOM 933 C C . VAL A 1 111 ? 10.305 -3.833 9.092 1.00 81.12 111 VAL A C 1
ATOM 935 O O . VAL A 1 111 ? 9.353 -4.601 8.951 1.00 81.12 111 VAL A O 1
ATOM 938 N N . PRO A 1 112 ? 11.260 -4.062 10.012 1.00 72.44 112 PRO A N 1
ATOM 939 C CA . PRO A 1 112 ? 11.199 -5.196 10.927 1.00 72.44 112 PRO A CA 1
ATOM 940 C C . PRO A 1 112 ? 10.074 -5.019 11.959 1.00 72.44 112 PRO A C 1
ATOM 942 O O . PRO A 1 112 ? 9.985 -3.994 12.633 1.00 72.44 112 PRO A O 1
ATOM 945 N N . PHE A 1 113 ? 9.234 -6.047 12.103 1.00 68.12 113 PHE A N 1
ATOM 946 C CA . PHE A 1 113 ? 8.079 -6.081 13.015 1.00 68.12 113 PHE A CA 1
ATOM 947 C C . PHE A 1 113 ? 8.363 -6.743 14.376 1.00 68.12 113 PHE A C 1
ATOM 949 O O . PHE A 1 113 ? 7.512 -6.734 15.266 1.00 68.12 113 PHE A O 1
ATOM 956 N N . THR A 1 114 ? 9.543 -7.343 14.535 1.00 63.34 114 THR A N 1
ATOM 957 C CA . THR A 1 114 ? 9.901 -8.187 15.685 1.00 63.34 114 THR A CA 1
ATOM 958 C C . THR A 1 114 ? 10.452 -7.403 16.875 1.00 63.34 114 THR A C 1
ATOM 960 O O . THR A 1 114 ? 10.317 -7.862 18.003 1.00 63.34 114 THR A O 1
ATOM 963 N N . GLU A 1 115 ? 11.023 -6.217 16.646 1.00 57.84 115 GLU A N 1
ATOM 964 C CA . GLU A 1 115 ? 11.731 -5.436 17.681 1.00 57.84 115 GLU A CA 1
ATOM 965 C C . GLU A 1 115 ? 11.256 -3.980 17.787 1.00 57.84 115 GLU A C 1
ATOM 967 O O . GLU A 1 115 ? 11.592 -3.274 18.733 1.00 57.84 115 GLU A O 1
ATOM 972 N N . ASN A 1 116 ? 10.479 -3.493 16.815 1.00 61.56 116 ASN A N 1
ATOM 973 C CA . ASN A 1 116 ? 10.200 -2.068 16.698 1.00 61.56 116 ASN A CA 1
ATOM 974 C C . ASN A 1 116 ? 8.800 -1.699 17.201 1.00 61.56 116 ASN A C 1
ATOM 976 O O . ASN A 1 116 ? 7.858 -1.569 16.424 1.00 61.56 116 ASN A O 1
ATOM 980 N N . HIS A 1 117 ? 8.670 -1.454 18.504 1.00 75.12 117 HIS 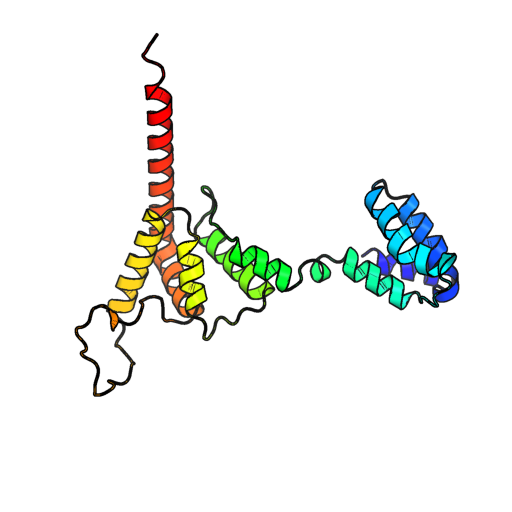A N 1
ATOM 981 C CA . HIS A 1 117 ? 7.414 -1.031 19.146 1.00 75.12 117 HIS A CA 1
ATOM 982 C C . HIS A 1 117 ? 6.882 0.321 18.635 1.00 75.12 117 HIS A C 1
ATOM 984 O O . HIS A 1 117 ? 5.706 0.646 18.814 1.00 75.12 117 HIS A O 1
ATOM 990 N N . VAL A 1 118 ? 7.727 1.107 17.955 1.00 83.81 118 VAL A N 1
ATOM 991 C CA . VAL A 1 118 ? 7.340 2.379 17.327 1.00 83.81 118 VAL A CA 1
ATOM 992 C C . VAL A 1 118 ? 6.294 2.154 16.238 1.00 83.81 118 VAL A C 1
ATOM 994 O O . VAL A 1 118 ? 5.453 3.024 16.022 1.00 83.81 118 VAL A O 1
ATOM 997 N N . ILE A 1 119 ? 6.292 0.987 15.585 1.00 87.81 119 ILE A N 1
ATOM 998 C CA . ILE A 1 119 ? 5.338 0.683 14.515 1.00 87.81 119 ILE A CA 1
ATOM 999 C C . ILE A 1 119 ? 3.891 0.616 15.038 1.00 87.81 119 ILE A C 1
ATOM 1001 O O . ILE A 1 119 ? 2.976 1.105 14.375 1.00 87.81 119 ILE A O 1
ATOM 1005 N N . ASN A 1 120 ? 3.694 0.107 16.260 1.00 90.75 120 ASN A N 1
ATOM 1006 C CA . ASN A 1 120 ? 2.385 0.035 16.913 1.00 90.75 120 ASN A CA 1
ATOM 1007 C C . ASN A 1 120 ? 1.871 1.451 17.209 1.00 90.75 120 ASN A C 1
ATOM 1009 O O . ASN A 1 120 ? 0.746 1.804 16.858 1.00 90.75 120 ASN A O 1
ATOM 1013 N N . SER A 1 121 ? 2.733 2.291 17.790 1.00 89.75 121 SER A N 1
ATOM 1014 C CA . SER A 1 121 ? 2.434 3.703 18.058 1.00 89.75 121 SER A CA 1
ATOM 1015 C C . SER A 1 121 ? 2.144 4.480 16.776 1.00 89.75 121 SER A C 1
ATOM 1017 O O . SER A 1 121 ? 1.208 5.281 16.737 1.00 89.75 121 SER A O 1
ATOM 1019 N N . LEU A 1 122 ? 2.906 4.216 15.709 1.00 91.50 122 LEU A N 1
ATOM 1020 C CA . LEU A 1 122 ? 2.684 4.821 14.402 1.00 91.50 122 LEU A CA 1
ATOM 1021 C C . LEU A 1 122 ? 1.296 4.451 13.880 1.00 91.50 122 LEU A C 1
ATOM 1023 O O . LEU A 1 122 ? 0.534 5.356 13.555 1.00 91.50 122 LEU A O 1
ATOM 1027 N N . PHE A 1 123 ? 0.939 3.164 13.860 1.00 93.25 123 PHE A N 1
ATOM 1028 C CA . PHE A 1 123 ? -0.377 2.723 13.396 1.00 93.25 123 PHE A CA 1
ATOM 1029 C C . PHE A 1 123 ? -1.509 3.414 14.158 1.00 93.25 123 PHE A C 1
ATOM 1031 O O . PHE A 1 123 ? -2.366 4.039 13.532 1.00 93.25 123 PHE A O 1
ATOM 1038 N N . VAL A 1 124 ? -1.470 3.376 15.497 1.00 92.62 124 VAL A N 1
ATOM 1039 C CA . VAL A 1 124 ? -2.501 3.996 16.341 1.00 92.62 124 VAL A CA 1
ATOM 1040 C C . VAL A 1 124 ? -2.617 5.488 16.034 1.00 92.62 124 VAL A C 1
ATOM 1042 O O . VAL A 1 124 ? -3.712 5.962 15.760 1.00 92.62 124 VAL A O 1
ATOM 1045 N N . SER A 1 125 ? -1.506 6.226 15.951 1.00 92.75 125 SER A N 1
ATOM 1046 C CA . SER A 1 125 ? -1.529 7.676 15.684 1.00 92.75 125 SER A CA 1
ATOM 1047 C C . SER A 1 125 ? -2.155 8.072 14.336 1.00 92.75 125 SER A C 1
ATOM 1049 O O . SER A 1 125 ? -2.525 9.231 14.128 1.00 92.75 125 SER A O 1
ATOM 1051 N N . ARG A 1 126 ? -2.264 7.121 13.398 1.00 93.12 126 ARG A N 1
ATOM 1052 C CA . ARG A 1 126 ? -2.795 7.325 12.044 1.00 93.12 126 ARG A CA 1
ATOM 1053 C C . ARG A 1 126 ? -4.251 6.889 11.877 1.00 93.12 126 ARG A C 1
ATOM 1055 O O . ARG A 1 126 ? -4.788 7.010 10.772 1.00 93.12 126 ARG A O 1
ATOM 1062 N N . LEU A 1 127 ? -4.895 6.412 12.941 1.00 93.06 127 LEU A N 1
ATOM 1063 C CA . LEU A 1 127 ? -6.312 6.053 12.927 1.00 93.06 127 LEU A CA 1
ATOM 1064 C C . LEU A 1 127 ? -7.217 7.288 12.842 1.00 93.06 127 LEU A C 1
ATOM 1066 O O . LEU A 1 127 ? -6.812 8.400 13.189 1.00 93.06 127 LEU A O 1
ATOM 1070 N N . TYR A 1 128 ? -8.445 7.069 12.367 1.00 89.56 128 TYR A N 1
ATOM 1071 C CA . TYR A 1 128 ? -9.338 8.099 11.830 1.00 89.56 128 TYR A CA 1
ATOM 1072 C C . TYR A 1 128 ? -9.539 9.316 12.754 1.00 89.56 128 TYR A C 1
ATOM 1074 O O . TYR A 1 128 ? -9.426 10.455 12.294 1.00 89.56 128 TYR A O 1
ATOM 1082 N N . THR A 1 129 ? -9.786 9.096 14.049 1.00 90.50 129 THR A N 1
ATOM 1083 C CA . THR A 1 129 ? -10.024 10.163 15.038 1.00 90.50 129 THR A CA 1
ATOM 1084 C C . THR A 1 129 ? -9.284 9.897 16.340 1.00 90.50 129 THR A C 1
ATOM 1086 O O . THR A 1 129 ? -9.070 8.742 16.699 1.00 90.50 129 THR A O 1
ATOM 1089 N N . THR A 1 130 ? -8.969 10.950 17.101 1.00 91.75 130 THR A N 1
ATOM 1090 C CA . THR A 1 130 ? -8.390 10.825 18.453 1.00 91.75 130 THR A CA 1
ATOM 1091 C C . THR A 1 130 ? -9.275 9.984 19.374 1.00 91.75 130 THR A C 1
ATOM 1093 O O . THR A 1 130 ? -8.785 9.086 20.043 1.00 91.75 130 THR A O 1
ATOM 1096 N N . LYS A 1 131 ? -10.601 10.161 19.306 1.00 91.69 131 LYS A N 1
ATOM 1097 C CA . LYS A 1 131 ? -11.575 9.348 20.054 1.00 91.69 131 LYS A CA 1
ATOM 1098 C C . LYS A 1 131 ? -11.456 7.850 19.738 1.00 91.69 131 LYS A C 1
ATOM 1100 O O . LYS A 1 131 ? -11.568 7.006 20.630 1.00 91.69 131 LYS A O 1
ATOM 1105 N N . PHE A 1 132 ? -11.222 7.502 18.472 1.00 93.44 132 PHE A N 1
ATOM 1106 C CA . PHE A 1 132 ? -11.010 6.111 18.081 1.00 93.44 132 PHE A CA 1
ATOM 1107 C C . PHE A 1 132 ? -9.631 5.595 18.514 1.00 93.44 132 PHE A C 1
ATOM 1109 O O . PHE A 1 132 ? -9.528 4.465 18.988 1.00 93.44 132 PHE A O 1
ATOM 1116 N N . GLN A 1 133 ? -8.597 6.438 18.450 1.00 93.94 133 GLN A N 1
ATOM 1117 C CA . GLN A 1 133 ? -7.266 6.132 18.990 1.00 93.94 133 GLN A CA 1
ATOM 1118 C C . GLN A 1 133 ? -7.336 5.799 20.484 1.00 93.94 133 GLN A C 1
ATOM 1120 O O . GLN A 1 133 ? -6.818 4.766 20.903 1.00 93.94 133 GLN A O 1
ATOM 1125 N N . ASP A 1 134 ? -8.060 6.598 21.268 1.00 92.38 134 ASP A N 1
ATOM 1126 C CA . ASP A 1 134 ? -8.260 6.376 22.703 1.00 92.38 134 ASP A CA 1
ATOM 1127 C C . ASP A 1 134 ? -9.003 5.062 22.983 1.00 92.38 134 ASP A C 1
ATOM 1129 O O . ASP A 1 134 ? -8.653 4.321 23.903 1.00 92.38 134 ASP A O 1
ATOM 1133 N N . THR A 1 135 ? -9.993 4.723 22.150 1.00 92.88 135 THR A N 1
ATOM 1134 C CA . THR A 1 135 ? -10.745 3.459 22.250 1.00 92.88 135 THR A CA 1
ATOM 1135 C C . THR A 1 135 ? -9.835 2.244 22.027 1.00 92.88 135 THR A C 1
ATOM 1137 O O . THR A 1 135 ? -9.897 1.256 22.769 1.00 92.88 135 THR A O 1
ATOM 1140 N N . ILE A 1 136 ? -8.947 2.326 21.033 1.00 92.88 136 ILE A N 1
ATOM 1141 C CA . ILE A 1 136 ? -7.945 1.294 20.747 1.00 92.88 136 ILE A CA 1
ATOM 1142 C C . ILE A 1 136 ? -6.950 1.187 21.905 1.00 92.88 136 ILE A C 1
ATOM 1144 O O . ILE A 1 136 ? -6.723 0.092 22.423 1.00 92.88 136 ILE A O 1
ATOM 1148 N N . MET A 1 137 ? -6.422 2.318 22.378 1.00 92.00 137 MET A N 1
ATOM 1149 C CA . MET A 1 137 ? -5.492 2.366 23.509 1.00 92.00 137 MET A CA 1
ATOM 1150 C C . MET A 1 137 ? -6.099 1.781 24.787 1.00 92.00 137 MET A C 1
ATOM 1152 O O . MET A 1 137 ? -5.430 1.018 25.487 1.00 92.00 137 MET A O 1
ATOM 1156 N N . ALA A 1 138 ? -7.370 2.067 25.078 1.00 90.81 138 ALA A N 1
ATOM 1157 C CA . ALA A 1 138 ? -8.087 1.490 26.213 1.00 90.81 138 ALA A CA 1
ATOM 1158 C C . ALA A 1 138 ? -8.244 -0.033 26.078 1.00 90.81 138 ALA A C 1
ATOM 1160 O O . ALA A 1 138 ? -8.024 -0.768 27.042 1.00 90.81 138 ALA A O 1
ATOM 1161 N N . THR A 1 139 ? -8.566 -0.517 24.876 1.00 91.12 139 THR A N 1
ATOM 1162 C CA . THR A 1 139 ? -8.718 -1.952 24.587 1.00 91.12 139 THR A CA 1
ATOM 1163 C C . THR A 1 139 ? -7.411 -2.712 24.806 1.00 91.12 139 THR A C 1
ATOM 1165 O O . THR A 1 139 ? -7.406 -3.760 25.459 1.00 91.12 139 THR A O 1
ATOM 1168 N N . ILE A 1 140 ? -6.298 -2.158 24.316 1.00 90.19 140 ILE A N 1
ATOM 1169 C CA . ILE A 1 140 ? -4.960 -2.735 24.484 1.00 90.19 140 ILE A CA 1
ATOM 1170 C C . ILE A 1 140 ? -4.553 -2.702 25.954 1.00 90.19 140 ILE A C 1
ATOM 1172 O O . ILE A 1 140 ? -4.164 -3.729 26.500 1.00 90.19 140 ILE A O 1
ATOM 1176 N N . THR A 1 141 ? -4.715 -1.557 26.619 1.00 87.56 141 THR A N 1
ATOM 1177 C CA . THR A 1 141 ? -4.378 -1.394 28.041 1.00 87.56 141 THR A CA 1
ATOM 1178 C C . THR A 1 141 ? -5.153 -2.375 28.922 1.00 87.56 141 THR A C 1
ATOM 1180 O O . THR A 1 141 ? -4.604 -2.945 29.860 1.00 87.56 141 THR A O 1
ATOM 1183 N N . ASN A 1 142 ? -6.434 -2.611 28.632 1.00 86.25 142 ASN A N 1
ATOM 1184 C CA . ASN A 1 142 ? -7.228 -3.590 29.370 1.00 86.25 142 ASN A CA 1
ATOM 1185 C C . ASN A 1 142 ? -6.762 -5.029 29.111 1.00 86.25 142 ASN A C 1
ATOM 1187 O O . ASN A 1 142 ? -6.776 -5.836 30.034 1.00 86.25 142 ASN A O 1
ATOM 1191 N N . HIS A 1 143 ? -6.299 -5.348 27.899 1.00 82.94 143 HIS A N 1
ATOM 1192 C CA . HIS A 1 143 ? -5.705 -6.655 27.607 1.00 82.94 143 HIS A CA 1
ATOM 1193 C C . HIS A 1 143 ? -4.351 -6.858 28.300 1.00 82.94 143 HIS A C 1
ATOM 1195 O O . HIS A 1 143 ? -4.092 -7.944 28.813 1.00 82.94 143 HIS A O 1
ATOM 1201 N N . THR A 1 144 ? -3.499 -5.832 28.356 1.00 77.88 144 THR A N 1
ATOM 1202 C CA . THR A 1 144 ? -2.153 -5.936 28.944 1.00 77.88 144 THR A CA 1
ATOM 1203 C C . THR A 1 144 ? -2.152 -5.888 30.469 1.00 77.88 144 THR A C 1
ATOM 1205 O O . THR A 1 144 ? -1.301 -6.522 31.083 1.00 77.88 144 THR A O 1
ATOM 1208 N N . LYS A 1 145 ? -3.141 -5.243 31.106 1.00 69.81 145 LYS A N 1
ATOM 1209 C CA . LYS A 1 145 ? -3.324 -5.244 32.575 1.00 69.81 145 LYS A CA 1
ATOM 1210 C C . LYS A 1 145 ? -3.445 -6.641 33.194 1.00 69.81 145 LYS A C 1
ATOM 1212 O O . LYS A 1 145 ? -3.187 -6.796 34.383 1.00 69.81 145 LYS A O 1
ATOM 1217 N N . HIS A 1 146 ? -3.862 -7.635 32.414 1.00 59.00 146 HIS A N 1
ATOM 1218 C CA . HIS A 1 146 ? -4.035 -9.013 32.875 1.00 59.00 146 HIS A CA 1
ATOM 1219 C C . HIS A 1 146 ? -2.853 -9.931 32.528 1.00 59.00 146 HIS A C 1
ATOM 1221 O O . HIS A 1 146 ? -2.892 -11.110 32.880 1.00 59.00 146 HIS A O 1
ATOM 1227 N N . LEU A 1 147 ? -1.806 -9.423 31.865 1.00 57.72 147 LEU A N 1
ATOM 1228 C CA . LEU A 1 147 ? -0.588 -10.190 31.614 1.00 57.72 147 LEU A CA 1
ATOM 1229 C C . LEU A 1 147 ? 0.381 -10.064 32.803 1.00 57.72 147 LEU A C 1
ATOM 1231 O O . LEU A 1 147 ? 0.629 -8.953 33.273 1.00 57.72 147 LEU A O 1
ATOM 1235 N N . PRO A 1 148 ? 0.968 -11.173 33.288 1.00 50.75 148 PRO A N 1
ATOM 1236 C CA . PRO A 1 148 ? 2.030 -11.105 34.283 1.00 50.75 148 PRO A CA 1
ATOM 1237 C C . PRO A 1 148 ? 3.248 -10.376 33.697 1.00 50.75 148 PRO A C 1
ATOM 1239 O O . PRO A 1 148 ? 3.780 -10.772 32.657 1.00 50.75 148 PRO A O 1
ATOM 1242 N N . SER A 1 149 ? 3.680 -9.301 34.366 1.00 47.94 149 SER A N 1
ATOM 1243 C CA . SER A 1 149 ? 4.890 -8.561 33.993 1.00 47.94 149 SER A CA 1
ATOM 1244 C C . SER A 1 149 ? 6.094 -9.500 34.016 1.00 47.94 149 SER A C 1
ATOM 1246 O O . SER A 1 149 ? 6.353 -10.159 35.023 1.00 47.94 149 SER A O 1
ATOM 1248 N N . THR A 1 150 ? 6.806 -9.585 32.895 1.00 46.09 150 THR A N 1
ATOM 1249 C CA . THR A 1 150 ? 8.007 -10.422 32.737 1.00 46.09 150 THR A CA 1
ATOM 1250 C C . THR A 1 150 ? 9.298 -9.603 32.784 1.00 46.09 150 THR A C 1
ATOM 1252 O O . THR A 1 150 ? 10.375 -10.155 32.570 1.00 46.09 150 THR A O 1
ATOM 1255 N N . GLU A 1 151 ? 9.221 -8.297 33.068 1.00 50.22 151 GLU A N 1
ATOM 1256 C CA . GLU A 1 151 ? 10.417 -7.461 33.181 1.00 50.22 151 GLU A CA 1
ATOM 1257 C C . GLU A 1 151 ? 11.176 -7.762 34.485 1.00 50.22 151 GLU A C 1
ATOM 1259 O O . GLU A 1 151 ? 10.574 -7.782 35.566 1.00 50.22 151 GLU A O 1
ATOM 1264 N N . PRO A 1 152 ? 12.501 -7.999 34.420 1.00 41.31 152 PRO A N 1
ATOM 1265 C CA . PRO A 1 152 ? 13.312 -8.153 35.614 1.00 41.31 152 PRO A CA 1
ATOM 1266 C C . PRO A 1 152 ? 13.290 -6.840 36.399 1.00 41.31 152 PRO A C 1
ATOM 1268 O O . PRO A 1 152 ? 13.574 -5.768 35.868 1.00 41.31 152 PRO A O 1
ATOM 1271 N N . VAL A 1 153 ? 12.957 -6.931 37.686 1.00 43.59 153 VAL A N 1
ATOM 1272 C CA . VAL A 1 153 ? 12.990 -5.803 38.620 1.00 43.59 153 VAL A CA 1
ATOM 1273 C C . VAL A 1 153 ? 14.420 -5.258 38.668 1.00 43.59 153 VAL A C 1
ATOM 1275 O O . VAL A 1 153 ? 15.293 -5.851 39.299 1.00 43.59 153 VAL A O 1
ATOM 1278 N N . HIS A 1 154 ? 14.680 -4.136 37.993 1.00 45.09 154 HIS A N 1
ATOM 1279 C CA . HIS A 1 154 ? 15.939 -3.416 38.146 1.00 45.09 154 HIS A CA 1
ATOM 1280 C C . HIS A 1 154 ? 15.968 -2.750 39.532 1.00 45.09 154 HIS A C 1
ATOM 1282 O O . HIS A 1 154 ? 15.114 -1.906 39.823 1.00 45.09 154 HIS A O 1
ATOM 1288 N N . PRO A 1 155 ? 16.928 -3.099 40.410 1.00 44.16 155 PRO A N 1
ATOM 1289 C CA . PRO A 1 155 ? 17.008 -2.514 41.738 1.00 44.16 155 PRO A CA 1
ATOM 1290 C C . PRO A 1 155 ? 17.558 -1.089 41.608 1.00 44.16 155 PRO A C 1
ATOM 1292 O O . PRO A 1 155 ? 18.762 -0.892 41.480 1.00 44.16 155 PRO A O 1
ATOM 1295 N N . GLY A 1 156 ? 16.679 -0.084 41.599 1.00 52.00 156 GLY A N 1
ATOM 1296 C CA . GLY A 1 156 ? 17.108 1.320 41.650 1.00 52.00 156 GLY A CA 1
ATOM 1297 C C . GLY A 1 156 ? 16.109 2.364 41.157 1.00 52.00 156 GLY A C 1
ATOM 1298 O O . GLY A 1 156 ? 16.232 3.527 41.532 1.00 52.00 156 GLY A O 1
ATOM 1299 N N . HIS A 1 157 ? 15.098 1.986 40.370 1.00 44.84 157 HIS A N 1
ATOM 1300 C CA . HIS A 1 157 ? 14.098 2.936 39.877 1.00 44.84 157 HIS A CA 1
ATOM 1301 C C . HIS A 1 157 ? 12.775 2.778 40.629 1.00 44.84 157 HIS A C 1
ATOM 1303 O O . HIS A 1 157 ? 12.225 1.685 40.727 1.00 44.84 157 HIS A O 1
ATOM 1309 N N . SER A 1 158 ? 12.268 3.883 41.187 1.00 44.94 158 SER A N 1
ATOM 1310 C CA . SER A 1 158 ? 10.966 3.916 41.857 1.00 44.94 158 SER A CA 1
ATOM 1311 C C . SER A 1 158 ? 9.875 3.410 40.910 1.00 44.94 158 SER A C 1
ATOM 1313 O O . SER A 1 158 ? 9.592 4.021 39.878 1.00 44.94 158 SER A O 1
ATOM 1315 N N . ILE A 1 159 ? 9.252 2.297 41.289 1.00 52.03 159 ILE A N 1
ATOM 1316 C CA . ILE A 1 159 ? 8.194 1.583 40.556 1.00 52.03 159 ILE A CA 1
ATOM 1317 C C . ILE A 1 159 ? 6.886 2.399 40.465 1.00 52.03 159 ILE A C 1
ATOM 1319 O O . ILE A 1 159 ? 5.933 1.987 39.813 1.00 52.03 159 ILE A O 1
ATOM 1323 N N . HIS A 1 160 ? 6.827 3.555 41.137 1.00 51.66 160 HIS A N 1
ATOM 1324 C CA . HIS A 1 160 ? 5.628 4.384 41.287 1.00 51.66 160 HIS A CA 1
ATOM 1325 C C . HIS A 1 160 ? 5.652 5.686 40.475 1.00 51.66 160 HIS A C 1
ATOM 1327 O O . HIS A 1 160 ? 4.690 6.451 40.537 1.00 51.66 160 HIS A O 1
ATOM 1333 N N . ALA A 1 161 ? 6.716 5.970 39.717 1.00 47.31 161 ALA A N 1
ATOM 1334 C CA . ALA A 1 161 ? 6.691 7.105 38.800 1.00 47.31 161 ALA A CA 1
ATOM 1335 C C . ALA A 1 161 ? 5.827 6.749 37.571 1.00 47.31 161 ALA A C 1
ATOM 1337 O O . ALA A 1 161 ? 6.109 5.736 36.929 1.00 47.31 161 ALA A O 1
ATOM 1338 N N . PRO A 1 162 ? 4.825 7.568 37.185 1.00 51.16 162 PRO A N 1
ATOM 1339 C CA . PRO A 1 162 ? 3.994 7.321 35.997 1.00 51.16 162 PRO A CA 1
ATOM 1340 C C . PRO A 1 162 ? 4.810 7.126 34.710 1.00 51.16 162 PRO A C 1
ATOM 1342 O O . PRO A 1 162 ? 4.380 6.432 33.796 1.00 51.16 162 PRO A O 1
ATOM 1345 N N . CYS A 1 163 ? 6.009 7.709 34.665 1.00 50.31 163 CYS A N 1
ATOM 1346 C CA . CYS A 1 163 ? 6.964 7.633 33.563 1.00 50.31 163 CYS A CA 1
ATOM 1347 C C . CYS A 1 163 ? 7.629 6.253 33.406 1.00 50.31 163 CYS A C 1
ATOM 1349 O O . CYS A 1 163 ? 8.217 5.990 32.363 1.00 50.31 163 CYS A O 1
ATOM 1351 N N . ASN A 1 164 ? 7.563 5.400 34.434 1.00 52.12 164 ASN A N 1
ATOM 1352 C CA . ASN A 1 164 ? 8.220 4.091 34.474 1.00 52.12 164 ASN A CA 1
ATOM 1353 C C . ASN A 1 164 ? 7.255 2.937 34.157 1.00 52.12 164 ASN A C 1
ATOM 1355 O O . ASN A 1 164 ? 7.659 1.778 34.206 1.00 52.12 164 ASN A O 1
ATOM 1359 N N . ALA A 1 165 ? 5.982 3.226 33.858 1.00 57.88 165 ALA A N 1
ATOM 1360 C CA . ALA A 1 165 ? 5.045 2.202 33.418 1.00 57.88 165 ALA A CA 1
ATOM 1361 C C . ALA A 1 165 ? 5.386 1.788 31.973 1.00 57.88 165 ALA A C 1
ATOM 1363 O O . ALA A 1 165 ? 5.430 2.660 31.098 1.00 57.88 165 ALA A O 1
ATOM 1364 N N . PRO A 1 166 ? 5.617 0.491 31.692 1.00 64.56 166 PRO A N 1
ATOM 1365 C CA . PRO A 1 166 ? 5.882 0.041 30.335 1.00 64.56 166 PRO A CA 1
ATOM 1366 C C . PRO A 1 166 ? 4.697 0.409 29.439 1.00 64.56 166 PRO A C 1
ATOM 1368 O O . PRO A 1 166 ? 3.534 0.193 29.792 1.00 64.56 166 PRO A O 1
ATOM 1371 N N . SER A 1 167 ? 4.994 1.012 28.283 1.00 75.00 167 SER A N 1
ATOM 1372 C CA . SER A 1 167 ? 3.961 1.394 27.320 1.00 75.00 167 SER A CA 1
ATOM 1373 C C . SER A 1 167 ? 3.122 0.163 26.964 1.00 75.00 167 SER A C 1
ATOM 1375 O O . SER A 1 167 ? 3.698 -0.875 26.632 1.00 75.00 167 SER A O 1
ATOM 1377 N N . PRO A 1 168 ? 1.779 0.250 26.951 1.00 79.94 168 PRO A N 1
ATOM 1378 C CA . PRO A 1 168 ? 0.934 -0.879 26.574 1.00 79.94 168 PRO A CA 1
ATOM 1379 C C . PRO A 1 168 ? 1.140 -1.290 25.110 1.00 79.94 168 PRO A C 1
ATOM 1381 O O . PRO A 1 168 ? 0.658 -2.339 24.714 1.00 79.94 168 PRO A O 1
ATOM 1384 N N . LEU A 1 169 ? 1.855 -0.489 24.311 1.00 84.06 169 LEU A N 1
ATOM 1385 C CA . LEU A 1 169 ? 2.237 -0.789 22.929 1.00 84.06 169 LEU A CA 1
ATOM 1386 C C . LEU A 1 169 ? 3.612 -1.466 22.808 1.00 84.06 169 LEU A C 1
ATOM 1388 O O . LEU A 1 169 ? 4.014 -1.805 21.693 1.00 84.06 169 LEU A O 1
ATOM 1392 N N . ASN A 1 170 ? 4.327 -1.664 23.923 1.00 83.81 170 ASN A N 1
ATOM 1393 C CA . ASN A 1 170 ? 5.642 -2.304 23.982 1.00 83.81 170 ASN A CA 1
ATOM 1394 C C . ASN A 1 170 ? 5.530 -3.829 23.796 1.00 83.81 170 ASN A C 1
ATOM 1396 O O . ASN A 1 170 ? 5.733 -4.611 24.719 1.00 83.81 170 ASN A O 1
ATOM 1400 N N . MET A 1 171 ? 5.120 -4.254 22.602 1.00 85.50 171 MET A N 1
ATOM 1401 C CA . MET A 1 171 ? 4.961 -5.657 22.219 1.00 85.50 171 MET A CA 1
ATOM 1402 C C . MET A 1 171 ? 5.293 -5.859 20.737 1.00 85.50 171 MET A C 1
ATOM 1404 O O . MET A 1 171 ? 5.441 -4.881 19.998 1.00 85.50 171 MET A O 1
ATOM 1408 N N . SER A 1 172 ? 5.415 -7.114 20.297 1.00 87.12 172 SER A N 1
ATOM 1409 C CA . SER A 1 172 ? 5.557 -7.438 18.873 1.00 87.12 172 SER A CA 1
ATOM 1410 C C . SER A 1 172 ? 4.296 -7.059 18.095 1.00 87.12 172 SER A C 1
ATOM 1412 O O . SER A 1 172 ? 3.191 -7.040 18.648 1.00 87.12 172 SER A O 1
ATOM 1414 N N . TRP A 1 173 ? 4.452 -6.793 16.796 1.00 87.12 173 TRP A N 1
ATOM 1415 C CA . TRP A 1 173 ? 3.308 -6.520 15.924 1.00 87.12 173 TRP A CA 1
ATOM 1416 C C . TRP A 1 173 ? 2.288 -7.657 15.931 1.00 87.12 173 TRP A C 1
ATOM 1418 O O . TRP A 1 173 ? 1.096 -7.393 15.994 1.00 87.12 173 TRP A O 1
ATOM 1428 N N . ASP A 1 174 ? 2.736 -8.913 15.923 1.00 85.62 174 ASP A N 1
ATOM 1429 C CA . ASP A 1 174 ? 1.829 -10.064 15.895 1.00 85.62 174 ASP A CA 1
ATOM 1430 C C . ASP A 1 174 ? 0.956 -10.133 17.158 1.00 85.62 174 ASP A C 1
ATOM 1432 O O . ASP A 1 174 ? -0.240 -10.413 17.077 1.00 85.62 174 ASP A O 1
ATOM 1436 N N . ASN A 1 175 ? 1.518 -9.807 18.329 1.00 86.88 175 ASN A N 1
ATOM 1437 C CA . ASN A 1 175 ? 0.750 -9.729 19.574 1.00 86.88 175 ASN A CA 1
ATOM 1438 C C . ASN A 1 175 ? -0.240 -8.560 19.546 1.00 86.88 175 ASN A C 1
ATOM 1440 O O . ASN A 1 175 ? -1.396 -8.713 19.945 1.00 86.88 175 ASN A O 1
ATOM 1444 N N . PHE A 1 176 ? 0.201 -7.405 19.046 1.00 90.12 176 PHE A N 1
ATOM 1445 C CA . PHE A 1 176 ? -0.645 -6.229 18.874 1.00 90.12 176 PHE A CA 1
ATOM 1446 C C . PHE A 1 176 ? -1.823 -6.522 17.930 1.00 90.12 176 PHE A C 1
ATOM 1448 O O . PHE A 1 176 ? -2.982 -6.303 18.286 1.00 90.12 176 PHE A O 1
ATOM 1455 N N . GLU A 1 177 ? -1.539 -7.092 16.760 1.00 88.69 177 GLU A N 1
ATOM 1456 C CA . GLU A 1 177 ? -2.518 -7.493 15.753 1.00 88.69 177 GLU A CA 1
ATOM 1457 C C . GLU A 1 177 ? -3.495 -8.526 16.323 1.00 88.69 177 GLU A C 1
ATOM 1459 O O . GLU A 1 177 ? -4.704 -8.371 16.165 1.00 88.69 177 GLU A O 1
ATOM 1464 N N . ALA A 1 178 ? -3.014 -9.526 17.066 1.00 88.12 178 ALA A N 1
ATOM 1465 C CA . ALA A 1 178 ? -3.869 -10.523 17.704 1.00 88.12 178 ALA A CA 1
ATOM 1466 C C . ALA A 1 178 ? -4.858 -9.902 18.707 1.00 88.12 178 ALA A C 1
ATOM 1468 O O . ALA A 1 178 ? -6.030 -10.291 18.735 1.00 88.12 178 ALA A O 1
ATOM 1469 N N . ILE A 1 179 ? -4.426 -8.913 19.502 1.00 90.69 179 ILE A N 1
ATOM 1470 C CA . ILE A 1 179 ? -5.318 -8.178 20.414 1.00 90.69 179 ILE A CA 1
ATOM 1471 C C . ILE A 1 179 ? -6.396 -7.441 19.617 1.00 90.69 179 ILE A C 1
ATOM 1473 O O . ILE A 1 179 ? -7.576 -7.532 19.968 1.00 90.69 179 ILE A O 1
ATOM 1477 N N . LEU A 1 180 ? -6.026 -6.741 18.541 1.00 91.94 180 LEU A N 1
ATOM 1478 C CA . LEU A 1 180 ? -6.997 -6.038 17.701 1.00 91.94 180 LEU A CA 1
ATOM 1479 C C . LEU A 1 180 ? -7.987 -7.008 17.055 1.00 91.94 180 LEU A C 1
ATOM 1481 O O . LEU A 1 180 ? -9.192 -6.798 17.156 1.00 91.94 180 LEU A O 1
ATOM 1485 N N . MET A 1 181 ? -7.500 -8.103 16.472 1.00 89.06 181 MET A N 1
ATOM 1486 C CA . MET A 1 181 ? -8.334 -9.118 15.825 1.00 89.06 181 MET A CA 1
ATOM 1487 C C . MET A 1 181 ? -9.324 -9.756 16.802 1.00 89.06 181 MET A C 1
ATOM 1489 O O . MET A 1 181 ? -10.499 -9.916 16.473 1.00 89.06 181 MET A O 1
ATOM 1493 N N . LYS A 1 182 ? -8.897 -10.041 18.038 1.00 91.75 182 LYS A N 1
ATOM 1494 C CA . LYS A 1 182 ? -9.774 -10.578 19.090 1.00 91.75 182 LYS A CA 1
ATOM 1495 C C . LYS A 1 182 ? -10.903 -9.614 19.476 1.00 91.75 182 LYS A C 1
ATOM 1497 O O . LYS A 1 182 ? -11.973 -10.061 19.881 1.00 91.75 182 LYS A O 1
ATOM 1502 N N . ASN A 1 183 ? -10.678 -8.307 19.351 1.00 93.00 183 ASN A N 1
ATOM 1503 C CA . ASN A 1 183 ? -11.647 -7.267 19.707 1.00 93.00 183 ASN A CA 1
ATOM 1504 C C . ASN A 1 183 ? -12.286 -6.595 18.480 1.00 93.00 183 ASN A C 1
ATOM 1506 O O . ASN A 1 183 ? -13.021 -5.621 18.642 1.00 93.00 183 ASN A O 1
ATOM 1510 N N . MET A 1 184 ? -12.043 -7.115 17.271 1.00 92.62 184 MET A N 1
ATOM 1511 C CA . MET A 1 184 ? -12.353 -6.438 16.009 1.00 92.62 184 MET A CA 1
ATOM 1512 C C . MET A 1 184 ? -13.826 -6.040 15.911 1.00 92.62 184 MET A C 1
ATOM 1514 O O . MET A 1 184 ? -14.127 -4.889 15.635 1.00 92.62 184 MET A O 1
ATOM 1518 N N . ALA A 1 185 ? -14.754 -6.947 16.228 1.00 91.19 185 ALA A N 1
ATOM 1519 C CA . ALA A 1 185 ? -16.190 -6.663 16.140 1.00 91.19 185 ALA A CA 1
ATOM 1520 C C . ALA A 1 185 ? -16.630 -5.476 17.022 1.00 91.19 185 ALA A C 1
ATOM 1522 O O . ALA A 1 185 ? -17.427 -4.637 16.595 1.00 91.19 185 ALA A O 1
ATOM 1523 N N . ASN A 1 186 ? -16.086 -5.380 18.240 1.00 93.56 186 ASN A N 1
ATOM 1524 C CA . ASN A 1 186 ? -16.388 -4.284 19.161 1.00 93.56 186 ASN A CA 1
ATOM 1525 C C . ASN A 1 186 ? -15.756 -2.976 18.678 1.00 93.56 186 ASN A C 1
ATOM 1527 O O . ASN A 1 186 ? -16.414 -1.940 18.675 1.00 93.56 186 ASN A O 1
ATOM 1531 N N . LEU A 1 187 ? -14.502 -3.038 18.226 1.00 94.75 187 LEU A N 1
ATOM 1532 C CA . LEU A 1 187 ? -13.766 -1.884 17.716 1.00 94.75 187 LEU A CA 1
ATOM 1533 C C . LEU A 1 187 ? -14.402 -1.314 16.442 1.00 94.75 187 LEU A C 1
ATOM 1535 O O . LEU A 1 187 ? -14.577 -0.104 16.344 1.00 94.75 187 LEU A O 1
ATOM 1539 N N . GLU A 1 188 ? -14.819 -2.167 15.508 1.00 94.00 188 GLU A N 1
ATOM 1540 C CA . GLU A 1 188 ? -15.550 -1.764 14.299 1.00 94.00 188 GLU A CA 1
ATOM 1541 C C . GLU A 1 188 ? -16.906 -1.144 14.649 1.00 94.00 188 GLU A C 1
ATOM 1543 O O . GLU A 1 188 ? -17.291 -0.115 14.097 1.00 94.00 188 GLU A O 1
ATOM 1548 N N . SER A 1 189 ? -17.616 -1.705 15.632 1.00 93.19 189 SER A N 1
ATOM 1549 C CA . SER A 1 189 ? -18.869 -1.116 16.120 1.00 93.19 189 SER A CA 1
ATOM 1550 C C . SER A 1 189 ? -18.648 0.280 16.715 1.00 93.19 189 SER A C 1
ATOM 1552 O O . SER A 1 189 ? -19.419 1.201 16.436 1.00 93.19 189 SER A O 1
ATOM 1554 N N . SER A 1 190 ? -17.577 0.468 17.494 1.00 93.69 190 SER A N 1
ATOM 1555 C CA . SER A 1 190 ? -17.181 1.781 18.015 1.00 93.69 190 SER A CA 1
ATOM 1556 C C . SER A 1 190 ? -16.789 2.751 16.901 1.00 93.69 190 SER A C 1
ATOM 1558 O O . SER A 1 190 ? -17.190 3.913 16.945 1.00 93.69 190 SER A O 1
ATOM 1560 N N . LEU A 1 191 ? -16.061 2.291 15.880 1.00 93.38 191 LEU A N 1
ATOM 1561 C CA . LEU A 1 191 ? -15.690 3.100 14.721 1.00 93.38 191 LEU A CA 1
ATOM 1562 C C . LEU A 1 191 ? -16.930 3.589 13.961 1.00 93.38 191 LEU A C 1
ATOM 1564 O O . LEU A 1 191 ? -17.057 4.786 13.708 1.00 93.38 191 LEU A O 1
ATOM 1568 N N . LEU A 1 192 ? -17.878 2.691 13.676 1.00 93.12 192 LEU A N 1
ATOM 1569 C CA . LEU A 1 192 ? -19.151 3.021 13.028 1.00 93.12 192 LEU A CA 1
ATOM 1570 C C . LEU A 1 192 ? -19.968 4.027 13.846 1.00 93.12 192 LEU A C 1
ATOM 1572 O O . LEU A 1 192 ? -20.604 4.924 13.288 1.00 93.12 192 LEU A O 1
ATOM 1576 N N . TYR A 1 193 ? -19.973 3.885 15.173 1.00 92.56 193 TYR A N 1
ATOM 1577 C CA . TYR A 1 193 ? -20.638 4.835 16.059 1.00 92.56 193 TYR A CA 1
ATOM 1578 C C . TYR A 1 193 ? -20.001 6.229 15.960 1.00 92.56 193 TYR A C 1
ATOM 1580 O O . TYR A 1 193 ? -20.712 7.208 15.736 1.00 92.56 193 TYR A O 1
ATOM 1588 N N . ILE A 1 194 ? -18.668 6.310 16.025 1.00 91.44 194 ILE A N 1
ATOM 1589 C CA . ILE A 1 194 ? -17.913 7.566 15.899 1.00 91.44 194 ILE A CA 1
ATOM 1590 C C . ILE A 1 194 ? -18.143 8.218 14.528 1.00 91.44 194 ILE A C 1
ATOM 1592 O O . ILE A 1 194 ? -18.379 9.423 14.453 1.00 91.44 194 ILE A O 1
ATOM 1596 N N . GLN A 1 195 ? -18.134 7.436 13.445 1.00 90.06 195 GLN A N 1
ATOM 1597 C CA . GLN A 1 195 ? -18.436 7.926 12.095 1.00 90.06 195 GLN A CA 1
ATOM 1598 C C . GLN A 1 195 ? -19.838 8.549 12.022 1.00 90.06 195 GLN A C 1
ATOM 1600 O O . GLN A 1 195 ? -20.008 9.635 11.468 1.00 90.06 195 GLN A O 1
ATOM 1605 N N . LYS A 1 196 ? -20.845 7.897 12.622 1.00 89.88 196 LYS A N 1
ATOM 1606 C CA . LYS A 1 196 ? -22.221 8.415 12.673 1.00 89.88 196 LYS A CA 1
ATOM 1607 C C . LYS A 1 196 ? -22.342 9.679 13.522 1.00 89.88 196 LYS A C 1
ATOM 1609 O O . LYS A 1 196 ? -23.092 10.573 13.141 1.00 89.88 196 LYS A O 1
ATOM 1614 N N . GLU A 1 197 ? -21.650 9.762 14.658 1.00 88.50 197 GLU A N 1
ATOM 1615 C CA . GLU A 1 197 ? -21.621 10.980 15.482 1.00 88.50 197 GLU A CA 1
ATOM 1616 C C . GLU A 1 197 ? -21.042 12.162 14.701 1.00 88.50 197 GLU A C 1
ATOM 1618 O O . GLU A 1 197 ? -21.691 13.202 14.602 1.00 88.50 197 GLU A O 1
ATOM 1623 N N . MET A 1 198 ? -19.891 11.973 14.052 1.00 84.62 198 MET A N 1
ATOM 1624 C CA . MET A 1 198 ? -19.252 13.028 13.262 1.00 84.62 198 MET A CA 1
ATOM 1625 C C . MET A 1 198 ? -20.112 13.507 12.087 1.00 84.62 198 MET A C 1
ATOM 1627 O O . MET A 1 198 ? -20.177 14.705 11.817 1.00 84.62 198 MET A O 1
ATOM 1631 N N . GLN A 1 199 ? -20.809 12.595 11.401 1.00 83.31 199 GLN A N 1
ATOM 1632 C CA . GLN A 1 199 ? -21.747 12.966 10.334 1.00 83.31 199 GLN A CA 1
ATOM 1633 C C . GLN A 1 199 ? -22.917 13.807 10.862 1.00 83.31 199 GLN A C 1
ATOM 1635 O O . GLN A 1 199 ? -23.355 14.746 10.197 1.00 83.31 199 GLN A O 1
ATOM 1640 N N . ARG A 1 200 ? -23.429 13.503 12.063 1.00 83.00 200 ARG A N 1
ATOM 1641 C CA . ARG A 1 200 ? -24.491 14.307 12.686 1.00 83.00 200 ARG A CA 1
ATOM 1642 C C . ARG A 1 200 ? -23.993 15.705 13.032 1.00 83.00 200 ARG A C 1
ATOM 1644 O O . ARG A 1 200 ? -24.664 16.670 12.689 1.00 83.00 200 ARG A O 1
ATOM 1651 N N . GLU A 1 201 ? -22.828 15.821 13.664 1.00 78.44 201 GLU A N 1
ATOM 1652 C CA . GLU A 1 201 ? -22.236 17.116 14.033 1.00 78.44 201 GLU A CA 1
ATOM 1653 C C . GLU A 1 201 ? -22.014 18.020 12.810 1.00 78.44 201 GLU A C 1
ATOM 1655 O O . GLU A 1 201 ? -22.349 19.206 12.843 1.00 78.44 201 GLU A O 1
ATOM 1660 N N . GLN A 1 202 ? -21.551 17.449 11.694 1.00 73.44 202 GLN A N 1
ATOM 1661 C CA . GLN A 1 202 ? -21.411 18.173 10.429 1.00 73.44 202 GLN A CA 1
ATOM 1662 C C . GLN A 1 202 ? -22.762 18.673 9.899 1.00 73.44 202 GLN A C 1
ATOM 1664 O O . GLN A 1 202 ? -22.890 19.846 9.546 1.00 73.44 202 GLN A O 1
ATOM 1669 N N . ASN A 1 203 ? -23.800 17.835 9.928 1.00 67.31 203 ASN A N 1
ATOM 1670 C CA . ASN A 1 203 ? -25.135 18.220 9.467 1.00 67.31 203 ASN A CA 1
ATOM 1671 C C . ASN A 1 203 ? -25.765 19.341 10.315 1.00 67.31 203 ASN A C 1
ATOM 1673 O O . ASN A 1 203 ? -26.398 20.239 9.759 1.00 67.31 203 ASN A O 1
ATOM 1677 N N . TYR A 1 204 ? -25.555 19.344 11.636 1.00 60.19 204 TYR A N 1
ATOM 1678 C CA . TYR A 1 204 ? -26.031 20.428 12.505 1.00 60.19 204 TYR A CA 1
ATOM 1679 C C . TYR A 1 204 ? -25.280 21.744 12.268 1.00 60.19 204 TYR A C 1
ATOM 1681 O O . TYR A 1 204 ? -25.891 22.813 12.285 1.00 60.19 204 TYR A O 1
ATOM 1689 N N . SER A 1 205 ? -23.977 21.684 11.980 1.00 57.19 205 SER A N 1
ATOM 1690 C CA . SER A 1 205 ? -23.182 22.881 11.680 1.00 57.19 205 SER A CA 1
ATOM 1691 C C . SER A 1 205 ? -23.571 23.559 10.355 1.00 57.19 205 SER A C 1
ATOM 1693 O O . SER A 1 205 ? -23.522 24.783 10.261 1.00 57.19 205 SER A O 1
ATOM 1695 N N . CYS A 1 206 ? -24.052 22.803 9.360 1.00 50.50 206 CYS A N 1
ATOM 1696 C CA . CYS A 1 206 ? -24.553 23.357 8.097 1.00 50.50 206 CYS A CA 1
ATOM 1697 C C . CYS A 1 206 ? -25.975 23.944 8.198 1.00 50.50 206 CYS A C 1
ATOM 1699 O O . CYS A 1 206 ? -26.301 24.861 7.449 1.00 50.50 206 CYS A O 1
ATOM 1701 N N . GLN A 1 207 ? -26.815 23.465 9.123 1.00 48.66 207 GLN A N 1
ATOM 1702 C CA . GLN A 1 207 ? -28.177 23.990 9.331 1.00 48.66 207 GLN A CA 1
ATOM 1703 C C . GLN A 1 207 ? -28.225 25.250 10.214 1.00 48.66 207 GLN A C 1
ATOM 1705 O O . GLN A 1 207 ? -29.194 26.005 10.166 1.00 48.66 207 GLN A O 1
ATOM 1710 N N . GLY A 1 208 ? -27.169 25.528 10.986 1.00 47.09 208 GLY A N 1
ATOM 1711 C CA . GLY A 1 208 ? -27.059 26.743 11.804 1.00 47.09 208 GLY A CA 1
ATOM 1712 C C . GLY A 1 208 ? -26.888 28.048 11.011 1.00 47.09 208 GLY A C 1
ATOM 1713 O O . GLY A 1 208 ? -27.053 29.122 11.581 1.00 47.09 208 GLY A O 1
ATOM 1714 N N . PHE A 1 209 ? -26.596 27.975 9.707 1.00 48.28 209 PHE A N 1
ATOM 1715 C CA . PHE A 1 209 ? -26.409 29.147 8.838 1.00 48.28 209 PHE A CA 1
ATOM 1716 C C . PHE A 1 209 ? -27.642 29.518 7.996 1.00 48.28 209 PHE A C 1
ATOM 1718 O O . PHE A 1 209 ? -27.616 30.534 7.309 1.00 48.28 209 PHE A O 1
ATOM 1725 N N . SER A 1 210 ? -28.733 28.744 8.044 1.00 46.88 210 SER A N 1
ATOM 1726 C CA . SER A 1 210 ? -29.930 28.981 7.216 1.00 46.88 210 SER A CA 1
ATOM 1727 C C . SER A 1 210 ? -31.077 29.720 7.924 1.00 46.88 210 SER A C 1
ATOM 1729 O O . SER A 1 210 ? -32.161 29.822 7.361 1.00 46.88 210 SER A O 1
ATOM 1731 N N . TYR A 1 211 ? -30.861 30.252 9.132 1.00 44.06 211 TYR A N 1
ATOM 1732 C CA . TYR A 1 211 ? -31.866 31.020 9.888 1.00 44.06 211 TYR A CA 1
ATOM 1733 C C . TYR A 1 211 ? -31.367 32.414 10.300 1.00 44.06 211 TYR A C 1
ATOM 1735 O O . TYR A 1 211 ? -31.544 32.835 11.440 1.00 44.06 211 TYR A O 1
ATOM 1743 N N . GLN A 1 212 ? -30.736 33.138 9.374 1.00 40.69 212 GLN A N 1
ATOM 1744 C CA . GLN A 1 212 ? -30.560 34.593 9.463 1.00 40.69 212 GLN A CA 1
ATOM 1745 C C . GLN A 1 212 ? -30.628 35.220 8.061 1.00 40.69 212 GLN A C 1
ATOM 1747 O O . GLN A 1 212 ? -29.615 35.667 7.531 1.00 40.69 212 GLN A O 1
ATOM 1752 N N . GLN A 1 213 ? -31.817 35.229 7.455 1.00 38.06 213 GLN A N 1
ATOM 1753 C CA . GLN A 1 213 ? -32.208 36.193 6.418 1.00 38.06 213 GLN A CA 1
ATOM 1754 C C . GLN A 1 213 ? -33.665 36.589 6.627 1.00 38.06 213 GLN A C 1
ATOM 1756 O O . GLN A 1 213 ? -34.472 35.679 6.924 1.00 38.06 213 GLN A O 1
#

Organism: Rhizopus oryzae (NCBI:txid64495)

pLDDT: mean 79.15, std 14.8, range [38.06, 94.75]

Foldseek 3Di:
DVVVVLVVVCVVVVHDCFVCVLVVVLVVLVPDPDPVSNVCCCPPPVCCVPVVVDNQGPVNVVVVCCCVPPPLNVLALVVLVVCLQPAAADLPHAPVRLLVSNVVSCVSNVPDQAQDLVSLVSSLVRYHDPVLSVVLQVLLVVVCVPDDDPDDPDPDDDPPDPVPPPRSSRGGPVVSVVSCVVCRVVSRVVSVVVSVVVVVVVVVVVVVPPPDD

Sequence (213 aa):
MFLREFERAFRDHNVSIQDHWLSNLEICFESCDNNLHYDWFCRYVKKPVVELNRTVTWDDAKALLQEKFDLASQTTPQTWMKLLLNFKQKPDQSLADALHHFRLFSVGAKVPFTENHVINSLFVSRLYTTKFQDTIMATITNHTKHLPSTEPVHPGHSIHAPCNAPSPLNMSWDNFEAILMKNMANLESSLLYIQKEMQREQNYSCQGFSYQQ

=== Feature glossary ===
The record interleaves many kinds of information about one protein. Here is each kind framed as the question it answers.

Q: What does the local fold look like, residue by residue?
A: The Foldseek 3Di string encodes local tertiary geometry as a 20-letter alphabet — one character per residue — derived from the relative positions of nearby Cα atoms. Unlike the amino-acid sequence, 3Di is a direct function of the 3D structure, so two proteins with the same fold have similar 3Di strings even at low sequence identity.

Q: Which residues are in helices, strands, or loops?
A: The SS8 string is DSSP's per-residue secondary-structure call. α-helix (H) means an i→i+4 H-bond ladder; β-strand (E) means the residue participates in a β-sheet; 3₁₀ (G) and π (I) are tighter and wider helices; T/S are turns/bends; '-' is loop.

Q: How big and how compact is the whole molecule?
A: Radius of gyration (Rg) is the root-mean-square distance of Cα atoms from their centroid — a single number for overall size and compactness. A globular domain of N residues has Rg ≈ 2.2·N^0.38 Å; an extended or disordered chain has a much larger Rg. The Cα contact count is the number of residue pairs whose Cα atoms are within 8 Å and are more than four positions apart in sequence — a standard proxy for tertiary packing density. The bounding box is the smallest axis-aligned box enclosing all Cα atoms.

Q: Where is each backbone atom in 3D?
A: Structure coordinates are given as an mmCIF _atom_site loop: one row per atom with element, residue name, chain id, sequence number, and x/y/z position in Å. Only the four main-chain atoms per residue are included here; side chains are omitted to keep the record compact.

Q: What is the amino-acid chain?
A: Primary structure: the covalent order of the twenty standard amino acids along the backbone. Two proteins with the same sequence will (almost always) fold to the same structure; two with 30% identity often share a fold but not the details.

Q: What if only a Cα trace is available?
A: Three-state secondary structure (P-SEA) collapses the eight DSSP classes into helix (a), strand (b), and coil (c). P-SEA assigns these from Cα geometry alone — distances and angles — without requiring backbone oxygens, so it works on any Cα trace.

Q: What family and function is it annotated with?
A: Database cross-references. InterPro integrates a dozen domain/family signature databases into unified entries with residue-range hits. GO terms attach function/process/location labels with evidence codes. CATH codes position the fold in a four-level structural taxonomy. Organism is the NCBI-taxonomy species name.

Q: How confident is the AlphaFold model at each residue?
A: pLDDT is the predicted lDDT-Cα score: AlphaFold's confidence that the local environment of each residue (all inter-atomic distances within 15 Å) is correctly placed. It is a per-residue number between 0 and 100, with higher meaning more reliable.

Q: How mobile is each atom in the crystal?
A: B-factor (Debye–Waller factor) reflects atomic displacement in the crystal lattice. It is an experimental observable (units Å²), not a prediction; low values mean the atom is pinned down, high values mean it moves or is heterogeneous across the crystal.

Q: Which residues are buried vs exposed?
A: SASA measures how much of the protein is reachable by solvent. It is computed by rolling a water-sized probe over the atomic surface and summing the exposed area (Å²). Per-residue SASA distinguishes core (buried, low SASA) from surface (exposed, high SASA) residues; total SASA is a whole-molecule size measure.

Q: What do the diagnostic plots show?
A: Plot images: a contact map (which residues are close in 3D, as an N×N binary image), a Ramachandran scatter (backbone torsion angles, revealing secondary-structure composition at a glance), and — for AlphaFold structures — a PAE heatmap (pairwise prediction confidence).

Q: What known structures does this most resemble?
A: The Foldseek neighbor list gives the closest experimentally determined structures in the PDB, ranked by structural alignment. TM-score near 1 means near-identical fold; near 0.3 means only rough topology match. This is how one finds what a novel AlphaFold prediction most resembles in the solved-structure universe.

Q: Are the domains correctly placed relative to each other?
A: Predicted aligned error is AlphaFold's pairwise confidence. Unlike pLDDT (per-residue), PAE is per-residue-pair and captures whether two parts of the structure are correctly placed relative to each other. Units are ångströms of expected positional error.

Q: What do the rendered images show?
A: Structure images are PyMOL renders from six orthogonal camera directions. Cartoon representation draws helices as coils and strands as arrows; sticks shows the backbone as bonds; surface shows the solvent-excluded envelope. Rainbow coloring maps sequence position to hue (blue→red, N→C); chain coloring assigns a distinct color per polypeptide.

Q: What are the backbone torsion angles?
A: φ (phi) and ψ (psi) are the two rotatable backbone dihedrals per residue: φ is the C(i-1)–N–Cα–C torsion, ψ is the N–Cα–C–N(i+1) torsion, both in degrees on (−180°, 180°]. α-helical residues cluster near (−60°, −45°); β-strand residues near (−120°, +130°). A Ramachandran plot is simply a scatter of (φ, ψ) for every residue.